Protein AF-0000000068498555 (afdb_homodimer)

Nearest PDB structures (foldseek):
  6uq8-assembly1_B  TM=9.223E-01  e=6.430E-18  Leishmania major strain Friedlin
  6uqm-assembly1_B  TM=9.229E-01  e=8.302E-18  Leishmania major strain Friedlin
  6upm-assembly1_A  TM=9.198E-01  e=1.072E-17  Leishmania major strain Friedlin
  6uql-assembly1_A  TM=9.227E-01  e=2.622E-17  Leishmania major strain Friedlin
  6uq9-assembly1_B  TM=9.225E-01  e=3.176E-17  Leishmania major strain Friedlin

Secondary structure (DSSP, 8-state):
-EEEEES--HHHHHT--TT-EEEEEEEEEE--HHHHHHHHHHHHTTPPPSS--TT-EEE-B-PPPPPTT-S-S---B-BGGGGGGGTHHHHHTT--EEEEBS---HHHHHHHHHHT-EEEEPPTT-HHHHHHHEEEEEEEE-GGGGGGSEEEEEEEEEEEEEEE-TT--BTTTTT-------/-EEEEES--HHHHHT--TT-EEEEEEEEEE--HHHHHHHHHHHHTTPPPSS--TT-EEE-B-PPPPPTT-S-S---B-BGGGGGGGTHHHHHTT--EEEEBS---HHHHHHHHHHT-EEEEPPTT-HHHHHHHEEEEEEEE-GGGGGGSEEEEEEEEEEEEEEE-TT--BTTTTT-------

Solvent-accessible surface area (backbone atoms only — not comparable to full-atom values): 18312 Å² total; per-residue (Å²): 126,51,77,44,56,45,61,43,54,71,67,66,47,67,71,46,46,50,66,39,51,34,30,36,28,36,51,37,31,31,36,29,63,70,38,39,50,50,52,50,51,29,53,75,69,71,44,82,67,89,61,80,46,57,24,24,33,40,34,25,30,53,40,44,80,60,52,92,94,47,63,51,20,44,42,42,62,38,70,40,49,77,43,44,92,59,40,56,74,45,33,75,54,32,32,27,37,37,34,18,22,47,62,72,48,70,67,48,42,52,44,25,42,75,61,47,19,34,35,30,30,45,63,38,66,35,18,62,35,48,27,55,19,36,75,40,62,42,82,70,39,59,70,88,53,54,51,30,21,28,26,46,30,34,33,50,65,38,63,34,30,25,35,25,18,29,82,53,46,39,63,69,54,66,61,60,67,77,75,68,83,126,126,50,75,46,57,42,62,43,54,69,68,67,47,65,72,46,45,50,66,39,49,32,30,35,27,35,52,37,31,30,36,30,62,70,37,38,52,51,53,49,52,29,54,76,70,70,44,80,67,87,62,80,46,58,24,23,32,39,34,26,30,54,39,44,79,58,51,94,94,47,64,50,20,44,41,41,62,39,70,40,49,77,42,44,92,58,39,56,73,46,34,75,54,32,32,28,37,38,34,18,22,47,60,72,48,68,68,48,41,52,44,24,42,75,60,49,20,35,36,29,30,45,66,38,66,36,17,62,34,47,27,54,18,36,76,41,62,40,81,70,39,58,70,89,53,54,49,30,21,30,27,46,31,34,34,50,63,38,64,33,30,26,36,25,20,28,82,54,46,39,63,70,52,66,63,59,66,76,76,67,83,123

Foldseek 3Di:
DAEEEPLADQVSQQVDDAFDKYFYFYKAKEAAQVRLVVQQVCVVVVHDGLDQQASHEYFHWQADDDDPPFQTHFTAFDECQSCQVRQLVSLVSHHAEYEHDDDHDPVSLVSLLVSHHFYKYADPPCRVVQSVQWDHKDQRADVVVHSRGMIMTTGGGRIIGGQAGSNGDGVVCVVPPPPPDD/DAEEEPLADQVSQQVDDAFDKYFYFYKAKEAAQVRLVVQQVCVVVVHDGLDQQASHEYFHWQADDDDPPFQTHFTAFDECQSCQVRQLVSLVSHHAEYEHDDDHDPVSLVSLLVSHHFYKYADPPCRVVQSVQWDHKDQRADVVVHSRGMIMTTGGGRIIGGQAGSNGDGVVCVVPPPPPDD

pLDDT: mean 91.15, std 14.05, range [20.64, 98.62]

Organism: Clostridioides difficile (strain 630) (NCBI:txid272563)

Structure (mmCIF, N/CA/C/O backbone):
data_AF-0000000068498555-model_v1
#
loop_
_entity.id
_entity.type
_entity.pdbx_description
1 polymer 'Fumarate hydratase class I, subunit B'
#
loop_
_atom_site.group_PDB
_atom_site.id
_atom_site.type_symbol
_atom_site.label_atom_id
_atom_site.label_alt_id
_atom_site.label_comp_id
_atom_site.label_asym_id
_atom_site.label_entity_id
_atom_site.label_seq_id
_atom_site.pdbx_PDB_ins_code
_atom_site.Cartn_x
_atom_site.Cartn_y
_atom_site.Cartn_z
_atom_site.occupancy
_atom_site.B_iso_or_equiv
_atom_site.auth_seq_id
_atom_site.auth_comp_id
_atom_site.auth_asym_id
_atom_site.auth_atom_id
_atom_site.pdbx_PDB_model_num
ATOM 1 N N . MET A 1 1 ? -15.086 5.023 -8.516 1 75.12 1 MET A N 1
ATOM 2 C CA . MET A 1 1 ? -14.062 5.461 -7.566 1 75.12 1 MET A CA 1
ATOM 3 C C . MET A 1 1 ? -14.391 6.844 -7.016 1 75.12 1 MET A C 1
ATOM 5 O O . MET A 1 1 ? -14.922 7.691 -7.73 1 75.12 1 MET A O 1
ATOM 9 N N . ILE A 1 2 ? -14.219 7.066 -5.746 1 88.19 2 ILE A N 1
ATOM 10 C CA . ILE A 1 2 ? -14.523 8.336 -5.094 1 88.19 2 ILE A CA 1
ATOM 11 C C . ILE A 1 2 ? -13.461 9.367 -5.457 1 88.19 2 ILE A C 1
ATOM 13 O O . ILE A 1 2 ? -12.266 9.125 -5.289 1 88.19 2 ILE A O 1
ATOM 17 N N . LYS A 1 3 ? -13.906 10.5 -5.992 1 93.94 3 LYS A N 1
ATOM 18 C CA . LYS A 1 3 ? -12.992 11.578 -6.355 1 93.94 3 LYS A CA 1
ATOM 19 C C . LYS A 1 3 ? -12.961 12.656 -5.277 1 93.94 3 LYS A C 1
ATOM 21 O O . LYS A 1 3 ? -14.008 13.094 -4.789 1 93.94 3 LYS A O 1
ATOM 26 N N . ILE A 1 4 ? -11.797 13.078 -4.887 1 97.12 4 ILE A N 1
ATOM 27 C CA . ILE A 1 4 ? -11.594 14.117 -3.881 1 97.12 4 ILE A CA 1
ATOM 28 C C . ILE A 1 4 ? -10.664 15.195 -4.434 1 97.12 4 ILE A C 1
ATOM 30 O O . ILE A 1 4 ? -9.656 14.883 -5.074 1 97.12 4 ILE A O 1
ATOM 34 N N . THR A 1 5 ? -11 16.438 -4.176 1 97.88 5 THR A N 1
ATOM 35 C CA . THR A 1 5 ? -10.156 17.562 -4.574 1 97.88 5 THR A CA 1
ATOM 36 C C . THR A 1 5 ? -9.781 18.406 -3.361 1 97.88 5 THR A C 1
ATOM 38 O O . THR A 1 5 ? -10.656 18.844 -2.602 1 97.88 5 THR A O 1
ATOM 41 N N . THR A 1 6 ? -8.492 18.625 -3.133 1 97.44 6 THR A N 1
ATOM 42 C CA . THR A 1 6 ? -8.047 19.453 -2.021 1 97.44 6 THR A CA 1
ATOM 43 C C . THR A 1 6 ? -8.016 20.922 -2.426 1 97.44 6 THR A C 1
ATOM 45 O O . THR A 1 6 ? -7.754 21.25 -3.584 1 97.44 6 THR A O 1
ATOM 48 N N . PRO A 1 7 ? -8.234 21.781 -1.475 1 97.69 7 PRO A N 1
ATOM 49 C CA . PRO A 1 7 ? -8.547 21.516 -0.069 1 97.69 7 PRO A CA 1
ATOM 50 C C . PRO A 1 7 ? -9.938 20.906 0.12 1 97.69 7 PRO A C 1
ATOM 52 O O . PRO A 1 7 ? -10.789 21.016 -0.768 1 97.69 7 PRO A O 1
ATOM 55 N N . VAL A 1 8 ? -10.102 20.234 1.259 1 97.75 8 VAL A N 1
ATOM 56 C CA . VAL A 1 8 ? -11.367 19.547 1.496 1 97.75 8 VAL A CA 1
ATOM 57 C C . VAL A 1 8 ? -12.078 20.156 2.693 1 97.75 8 VAL A C 1
ATOM 59 O O . VAL A 1 8 ? -11.461 20.844 3.514 1 97.75 8 VAL A O 1
ATOM 62 N N . ASN A 1 9 ? -13.344 19.953 2.74 1 93.38 9 ASN A N 1
ATOM 63 C CA . ASN A 1 9 ? -14.141 20.344 3.896 1 93.38 9 ASN A CA 1
ATOM 64 C C . ASN A 1 9 ? -14.641 19.141 4.676 1 93.38 9 ASN A C 1
ATOM 66 O O . ASN A 1 9 ? -14.305 18 4.344 1 93.38 9 ASN A O 1
ATOM 70 N N . GLU A 1 10 ? -15.398 19.438 5.672 1 90.81 10 GLU A N 1
ATOM 71 C CA . GLU A 1 10 ? -15.867 18.391 6.586 1 90.81 10 GLU A CA 1
ATOM 72 C C . GLU A 1 10 ? -16.781 17.406 5.879 1 90.81 10 GLU A C 1
ATOM 74 O O . GLU A 1 10 ? -16.75 16.203 6.176 1 90.81 10 GLU A O 1
ATOM 79 N N . ILE A 1 11 ? -17.516 17.812 4.957 1 92.81 11 ILE A N 1
ATOM 80 C CA . ILE A 1 11 ? -18.469 16.969 4.246 1 92.81 11 ILE A CA 1
ATOM 81 C C . ILE A 1 11 ? -17.703 15.969 3.373 1 92.81 11 ILE A C 1
ATOM 83 O O . ILE A 1 11 ? -18.062 14.789 3.326 1 92.81 11 ILE A O 1
ATOM 87 N N . ASP A 1 12 ? -16.656 16.438 2.695 1 94.06 12 ASP A N 1
ATOM 88 C CA . ASP A 1 12 ? -15.82 15.578 1.856 1 94.06 12 ASP A CA 1
ATOM 89 C C . ASP A 1 12 ? -15.219 14.438 2.668 1 94.06 12 ASP A C 1
ATOM 91 O O . ASP A 1 12 ? -15.164 13.297 2.199 1 94.06 12 ASP A O 1
ATOM 95 N N . ILE A 1 13 ? -14.836 14.766 3.844 1 95.12 13 ILE A N 1
ATOM 96 C CA . ILE A 1 13 ? -14.125 13.836 4.719 1 95.12 13 ILE A CA 1
ATOM 97 C C . ILE A 1 13 ? -15.102 12.828 5.309 1 95.12 13 ILE A C 1
ATOM 99 O O . ILE A 1 13 ? -14.789 11.633 5.402 1 95.12 13 ILE A O 1
ATOM 103 N N . ALA A 1 14 ? -16.266 13.297 5.684 1 94.5 14 ALA A N 1
ATOM 104 C CA . ALA A 1 14 ? -17.234 12.484 6.398 1 94.5 14 ALA A CA 1
ATOM 105 C C . ALA A 1 14 ? -17.766 11.352 5.523 1 94.5 14 ALA A C 1
ATOM 107 O O . ALA A 1 14 ? -18.219 10.32 6.031 1 94.5 14 ALA A O 1
ATOM 108 N N . LYS A 1 15 ? -17.641 11.453 4.281 1 95.31 15 LYS A N 1
ATOM 109 C CA . LYS A 1 15 ? -18.188 10.445 3.381 1 95.31 15 LYS A CA 1
ATOM 110 C C . LYS A 1 15 ? -17.188 9.312 3.152 1 95.31 15 LYS A C 1
ATOM 112 O O . LYS A 1 15 ? -17.531 8.281 2.58 1 95.31 15 LYS A O 1
ATOM 117 N N . LEU A 1 16 ? -15.984 9.523 3.541 1 95.25 16 LEU A N 1
ATOM 118 C CA . LEU A 1 16 ? -14.945 8.523 3.316 1 95.25 16 LEU A CA 1
ATOM 119 C C . LEU A 1 16 ? -14.953 7.465 4.41 1 95.25 16 LEU A C 1
ATOM 121 O O . LEU A 1 16 ? -14.938 7.793 5.598 1 95.25 16 LEU A O 1
ATOM 125 N N . ASN A 1 17 ? -14.984 6.27 3.961 1 90.94 17 ASN A N 1
ATOM 126 C CA . ASN A 1 17 ? -14.969 5.152 4.895 1 90.94 17 ASN A CA 1
ATOM 127 C C . ASN A 1 17 ? -13.664 4.363 4.805 1 90.94 17 ASN A C 1
ATOM 129 O O . ASN A 1 17 ? -13.062 4.273 3.734 1 90.94 17 ASN A O 1
ATOM 133 N N . CYS A 1 18 ? -13.25 3.828 5.906 1 89.06 18 CYS A N 1
ATOM 134 C CA . CYS A 1 18 ? -12.078 2.965 5.938 1 89.06 18 CYS A CA 1
ATOM 135 C C . CYS A 1 18 ? -12.156 1.896 4.852 1 89.06 18 CYS A C 1
ATOM 137 O O . CYS A 1 18 ? -13.195 1.26 4.68 1 89.06 18 CYS A O 1
ATOM 139 N N . GLY A 1 19 ? -11.102 1.77 4.102 1 83.38 19 GLY A N 1
ATOM 140 C CA . GLY A 1 19 ? -11.055 0.759 3.057 1 83.38 19 GLY A CA 1
ATOM 141 C C . GLY A 1 19 ? -11.391 1.306 1.682 1 83.38 19 GLY A C 1
ATOM 142 O O . GLY A 1 19 ? -11.109 0.667 0.667 1 83.38 19 GLY A O 1
ATOM 143 N N . ASP A 1 20 ? -11.984 2.463 1.601 1 84.38 20 ASP A N 1
ATOM 144 C CA . ASP A 1 20 ? -12.297 3.082 0.315 1 84.38 20 ASP A CA 1
ATOM 145 C C . ASP A 1 20 ? -11.016 3.379 -0.47 1 84.38 20 ASP A C 1
ATOM 147 O O . ASP A 1 20 ? -10.016 3.799 0.106 1 84.38 20 ASP A O 1
ATOM 151 N N . THR A 1 21 ? -11.023 3.145 -1.733 1 85.69 21 THR A N 1
ATOM 152 C CA . THR A 1 21 ? -10.023 3.705 -2.635 1 85.69 21 THR A CA 1
ATOM 153 C C . THR A 1 21 ? -10.5 5.035 -3.209 1 85.69 21 THR A C 1
ATOM 155 O O . THR A 1 21 ? -11.648 5.156 -3.641 1 85.69 21 THR A O 1
ATOM 158 N N . ILE A 1 22 ? -9.664 5.961 -3.174 1 90.38 22 ILE A N 1
ATOM 159 C CA . ILE A 1 22 ? -10.07 7.27 -3.678 1 90.38 22 ILE A CA 1
ATOM 160 C C . ILE A 1 22 ? -9.07 7.746 -4.73 1 90.38 22 ILE A C 1
ATOM 162 O O . ILE A 1 22 ? -7.957 7.227 -4.82 1 90.38 22 ILE A O 1
ATOM 166 N N . SER A 1 23 ? -9.523 8.648 -5.594 1 91.81 23 SER A N 1
ATOM 167 C CA . SER A 1 23 ? -8.703 9.422 -6.516 1 91.81 23 SER A CA 1
ATOM 168 C C . SER A 1 23 ? -8.57 10.867 -6.062 1 91.81 23 SER A C 1
ATOM 170 O O . SER A 1 23 ? -9.562 11.602 -6.035 1 91.81 23 SER A O 1
ATOM 172 N N . LEU A 1 24 ? -7.402 11.266 -5.723 1 96.25 24 LEU A N 1
ATOM 173 C CA . LEU A 1 24 ? -7.176 12.586 -5.148 1 96.25 24 LEU A CA 1
ATOM 174 C C . LEU A 1 24 ? -6.535 13.523 -6.172 1 96.25 24 LEU A C 1
ATOM 176 O O . LEU A 1 24 ? -5.559 13.156 -6.828 1 96.25 24 LEU A O 1
ATOM 180 N N . SER A 1 25 ? -7.129 14.648 -6.352 1 97.75 25 SER A N 1
ATOM 181 C CA . SER A 1 25 ? -6.562 15.727 -7.156 1 97.75 25 SER A CA 1
ATOM 182 C C . SER A 1 25 ? -6.523 17.031 -6.375 1 97.75 25 SER A C 1
ATOM 184 O O . SER A 1 25 ? -7.328 17.25 -5.465 1 97.75 25 SER A O 1
ATOM 186 N N . GLY A 1 26 ? -5.562 17.906 -6.715 1 98.25 26 GLY A N 1
ATOM 187 C CA . GLY A 1 26 ? -5.453 19.188 -6.059 1 98.25 26 GLY A CA 1
ATOM 188 C C . GLY A 1 26 ? -4.102 19.422 -5.41 1 98.25 26 GLY A C 1
ATOM 189 O O . GLY A 1 26 ? -3.094 18.875 -5.852 1 98.25 26 GLY A O 1
ATOM 190 N N . ILE A 1 27 ? -4.07 20.234 -4.387 1 98.31 27 ILE A N 1
ATOM 191 C CA . ILE A 1 27 ? -2.826 20.656 -3.75 1 98.31 27 ILE A CA 1
ATOM 192 C C . ILE A 1 27 ? -2.578 19.828 -2.498 1 98.31 27 ILE A C 1
ATOM 194 O O . ILE A 1 27 ? -3.504 19.562 -1.724 1 98.31 27 ILE A O 1
ATOM 198 N N . LEU A 1 28 ? -1.335 19.391 -2.34 1 98.38 28 LEU A N 1
ATOM 199 C CA . LEU A 1 28 ? -0.824 18.766 -1.122 1 98.38 28 LEU A CA 1
ATOM 200 C C . LEU A 1 28 ? 0.477 19.438 -0.681 1 98.38 28 LEU A C 1
ATOM 202 O O . LEU A 1 28 ? 1.167 20.062 -1.49 1 98.38 28 LEU A O 1
ATOM 206 N N . TYR A 1 29 ? 0.698 19.297 0.535 1 98.62 29 TYR A N 1
ATOM 207 C CA . TYR A 1 29 ? 1.995 19.703 1.062 1 98.62 29 TYR A CA 1
ATOM 208 C C . TYR A 1 29 ? 2.781 18.5 1.57 1 98.62 29 TYR A C 1
ATOM 210 O O . TYR A 1 29 ? 2.203 17.547 2.109 1 98.62 29 TYR A O 1
ATOM 218 N N . THR A 1 30 ? 4.047 18.516 1.359 1 98 30 THR A N 1
ATOM 219 C CA . THR A 1 30 ? 4.883 17.453 1.901 1 98 30 THR A CA 1
ATOM 220 C C . THR A 1 30 ? 5.555 17.906 3.197 1 98 30 THR A C 1
ATOM 222 O O . THR A 1 30 ? 5.902 19.078 3.35 1 98 30 THR A O 1
ATOM 225 N N . ALA A 1 31 ? 5.703 17.078 4.113 1 96.5 31 ALA A N 1
ATOM 226 C CA . ALA A 1 31 ? 6.406 17.297 5.375 1 96.5 31 ALA A CA 1
ATOM 227 C C . ALA A 1 31 ? 6.656 15.984 6.105 1 96.5 31 ALA A C 1
ATOM 229 O O . ALA A 1 31 ? 5.746 15.164 6.254 1 96.5 31 ALA A O 1
ATOM 230 N N . ARG A 1 32 ? 7.875 15.781 6.457 1 94.81 32 ARG A N 1
ATOM 231 C CA . ARG A 1 32 ? 8.156 14.641 7.312 1 94.81 32 ARG A CA 1
ATOM 232 C C . ARG A 1 32 ? 8.703 15.086 8.664 1 94.81 32 ARG A C 1
ATOM 234 O O . ARG A 1 32 ? 8.305 16.125 9.188 1 94.81 32 ARG A O 1
ATOM 241 N N . ASP A 1 33 ? 9.594 14.312 9.297 1 94.81 33 ASP A N 1
ATOM 242 C CA . ASP A 1 33 ? 10.008 14.43 10.695 1 94.81 33 ASP A CA 1
ATOM 243 C C . ASP A 1 33 ? 10.508 15.836 11.008 1 94.81 33 ASP A C 1
ATOM 245 O O . ASP A 1 33 ? 9.914 16.547 11.82 1 94.81 33 ASP A O 1
ATOM 249 N N . ALA A 1 34 ? 11.531 16.266 10.367 1 94.88 34 ALA A N 1
ATOM 250 C CA . ALA A 1 34 ? 12.18 17.531 10.68 1 94.88 34 ALA A CA 1
ATOM 251 C C . ALA A 1 34 ? 11.266 18.719 10.344 1 94.88 34 ALA A C 1
ATOM 253 O O . ALA A 1 34 ? 11.227 19.703 11.078 1 94.88 34 ALA A O 1
ATOM 254 N N . ALA A 1 35 ? 10.586 18.688 9.297 1 95.94 35 ALA A N 1
ATOM 255 C CA . ALA A 1 35 ? 9.656 19.75 8.93 1 95.94 35 ALA A CA 1
ATOM 256 C C . ALA A 1 35 ? 8.523 19.859 9.945 1 95.94 35 ALA A C 1
ATOM 258 O O . ALA A 1 35 ? 8.117 20.969 10.312 1 95.94 35 ALA A O 1
ATOM 259 N N . HIS A 1 36 ? 7.977 18.766 10.359 1 96.56 36 HIS A N 1
ATOM 260 C CA . HIS A 1 36 ? 6.914 18.781 11.359 1 96.56 36 HIS A CA 1
ATOM 261 C C . HIS A 1 36 ? 7.391 19.438 12.656 1 96.56 36 HIS A C 1
ATOM 263 O O . HIS A 1 36 ? 6.656 20.219 13.266 1 96.56 36 HIS A O 1
ATOM 269 N N . LYS A 1 37 ? 8.578 19.047 13.047 1 96.12 37 LYS A N 1
ATOM 270 C CA . LYS A 1 37 ? 9.141 19.656 14.25 1 96.12 37 LYS A CA 1
ATOM 271 C C . LYS A 1 37 ? 9.195 21.172 14.133 1 96.12 37 LYS A C 1
ATOM 273 O O . LYS A 1 37 ? 8.812 21.891 15.062 1 96.12 37 LYS A O 1
ATOM 278 N N . ARG A 1 38 ? 9.641 21.625 13.07 1 96.81 38 ARG A N 1
ATOM 279 C CA . ARG A 1 38 ? 9.719 23.078 12.867 1 96.81 38 ARG A CA 1
ATOM 280 C C . ARG A 1 38 ? 8.328 23.703 12.844 1 96.81 38 ARG A C 1
ATOM 282 O O . ARG A 1 38 ? 8.133 24.812 13.359 1 96.81 38 ARG A O 1
ATOM 289 N N . LEU A 1 39 ? 7.41 23.078 12.188 1 96.25 39 LEU A N 1
ATOM 290 C CA . LEU A 1 39 ? 6.035 23.562 12.188 1 96.25 39 LEU A CA 1
ATOM 291 C C . LEU A 1 39 ? 5.512 23.703 13.617 1 96.25 39 LEU A C 1
ATOM 293 O O . LEU A 1 39 ? 4.914 24.734 13.961 1 96.25 39 LEU A O 1
ATOM 297 N N . ILE A 1 40 ? 5.75 22.703 14.414 1 95.38 40 ILE A N 1
ATOM 298 C CA . ILE A 1 40 ? 5.262 22.719 15.789 1 95.38 40 ILE A CA 1
ATOM 299 C C . ILE A 1 40 ? 5.984 23.812 16.578 1 95.38 40 ILE A C 1
ATOM 301 O O . ILE A 1 40 ? 5.375 24.5 17.391 1 95.38 40 ILE A O 1
ATOM 305 N N . ASP A 1 41 ? 7.246 23.922 16.344 1 95.56 41 ASP A N 1
ATOM 306 C CA . ASP A 1 41 ? 7.984 25.016 16.969 1 95.56 41 ASP A CA 1
ATOM 307 C C . ASP A 1 41 ? 7.367 26.375 16.625 1 95.56 41 ASP A C 1
ATOM 309 O O . ASP A 1 41 ? 7.234 27.234 17.484 1 95.56 41 ASP A O 1
ATOM 313 N N . CYS A 1 42 ? 7.047 26.578 15.398 1 95.56 42 CYS A N 1
ATOM 314 C CA . CYS A 1 42 ? 6.387 27.797 14.953 1 95.56 42 CYS A CA 1
ATOM 315 C C . CYS A 1 42 ? 5.078 28.016 15.703 1 95.56 42 CYS A C 1
ATOM 317 O O . CYS A 1 42 ? 4.797 29.125 16.172 1 95.56 42 CYS A O 1
ATOM 319 N N . ILE A 1 43 ? 4.332 27 15.82 1 94.38 43 ILE A N 1
ATOM 320 C CA . ILE A 1 43 ? 3.041 27.078 16.484 1 94.38 43 ILE A CA 1
ATOM 321 C C . ILE A 1 43 ? 3.244 27.469 17.953 1 94.38 43 ILE A C 1
ATOM 323 O O . ILE A 1 43 ? 2.568 28.375 18.453 1 94.38 43 ILE A O 1
ATOM 327 N N . ASN A 1 44 ? 4.199 26.859 18.594 1 94.94 44 ASN A N 1
ATOM 328 C CA . ASN A 1 44 ? 4.465 27.109 20 1 94.94 44 ASN A CA 1
ATOM 329 C C . ASN A 1 44 ? 4.941 28.531 20.234 1 94.94 44 ASN A C 1
ATOM 331 O O . ASN A 1 44 ? 4.676 29.109 21.297 1 94.94 44 ASN A O 1
ATOM 335 N N . LYS A 1 45 ? 5.527 29.141 19.297 1 96.19 45 LYS A N 1
ATOM 336 C CA . LYS A 1 45 ? 6.059 30.5 19.406 1 96.19 45 LYS A CA 1
ATOM 337 C C . LYS A 1 45 ? 5.055 31.516 18.906 1 96.19 45 LYS A C 1
ATOM 339 O O . LYS A 1 45 ? 5.336 32.719 18.906 1 96.19 45 LYS A O 1
ATOM 344 N N . GLY A 1 46 ? 3.982 31.031 18.344 1 94.06 46 GLY A N 1
ATOM 345 C CA . GLY A 1 46 ? 2.967 31.938 17.812 1 94.06 46 GLY A CA 1
ATOM 346 C C . GLY A 1 46 ? 3.328 32.5 16.469 1 94.06 46 GLY A C 1
ATOM 347 O O . GLY A 1 46 ? 2.869 33.594 16.109 1 94.06 46 GLY A O 1
ATOM 348 N N . GLU A 1 47 ? 4.195 31.844 15.797 1 94.75 47 GLU A N 1
ATOM 349 C CA . GLU A 1 47 ? 4.621 32.281 14.477 1 94.75 47 GLU A CA 1
ATOM 350 C C . GLU A 1 47 ? 3.703 31.734 13.391 1 94.75 47 GLU A C 1
ATOM 352 O O . GLU A 1 47 ? 3.014 30.734 13.594 1 94.75 47 GLU A O 1
ATOM 357 N N . GLU A 1 48 ? 3.715 32.438 12.328 1 94.19 48 GLU A N 1
ATOM 358 C CA . GLU A 1 48 ? 2.912 32 11.188 1 94.19 48 GLU A CA 1
ATOM 359 C C . GLU A 1 48 ? 3.5 30.734 10.555 1 94.19 48 GLU A C 1
ATOM 361 O O . GLU A 1 48 ? 4.719 30.609 10.438 1 94.19 48 GLU A O 1
ATOM 366 N N . LEU A 1 49 ? 2.654 29.906 10.094 1 96.5 49 LEU A N 1
ATOM 367 C CA . LEU A 1 49 ? 3.086 28.703 9.383 1 96.5 49 LEU A CA 1
ATOM 368 C C . LEU A 1 49 ? 3.381 29.016 7.918 1 96.5 49 LEU A C 1
ATOM 370 O O . LEU A 1 49 ? 2.875 30 7.375 1 96.5 49 LEU A O 1
ATOM 374 N N . PRO A 1 50 ? 4.156 28.234 7.316 1 96.81 50 PRO A N 1
ATOM 375 C CA . PRO A 1 50 ? 4.547 28.5 5.93 1 96.81 50 PRO A CA 1
ATOM 376 C C . PRO A 1 50 ? 3.41 28.266 4.941 1 96.81 50 PRO A C 1
ATOM 378 O O . PRO A 1 50 ? 3.533 28.609 3.762 1 96.81 50 PRO A O 1
ATOM 381 N N . PHE A 1 51 ? 2.318 27.719 5.266 1 96.62 51 PHE A N 1
ATOM 382 C CA . PHE A 1 51 ? 1.118 27.547 4.457 1 96.62 51 PHE A CA 1
ATOM 383 C C . PHE A 1 51 ? -0.124 27.484 5.336 1 96.62 51 PHE A C 1
ATOM 385 O O . PHE A 1 51 ? -0.022 27.266 6.547 1 96.62 51 PHE A O 1
ATOM 392 N N . ASP A 1 52 ? -1.271 27.75 4.719 1 95.94 52 ASP A N 1
ATOM 393 C CA . ASP A 1 52 ? -2.539 27.609 5.43 1 95.94 52 ASP A CA 1
ATOM 394 C C . ASP A 1 52 ? -2.945 26.141 5.539 1 95.94 52 ASP A C 1
ATOM 396 O O . ASP A 1 52 ? -3.264 25.5 4.531 1 95.94 52 ASP A O 1
ATOM 400 N N . VAL A 1 53 ? -3.082 25.641 6.703 1 96.94 53 VAL A N 1
ATOM 401 C CA . VAL A 1 53 ? -3.273 24.219 6.969 1 96.94 53 VAL A CA 1
ATOM 402 C C . VAL A 1 53 ? -4.746 23.859 6.797 1 96.94 53 VAL A C 1
ATOM 404 O O . VAL A 1 53 ? -5.086 22.688 6.586 1 96.94 53 VAL A O 1
ATOM 407 N N . TYR A 1 54 ? -5.621 24.828 6.922 1 97.44 54 TYR A N 1
ATOM 408 C CA . TYR A 1 54 ? -7.059 24.594 6.977 1 97.44 54 TYR A CA 1
ATOM 409 C C . TYR A 1 54 ? -7.543 23.891 5.707 1 97.44 54 TYR A C 1
ATOM 411 O O . TYR A 1 54 ? -7.441 24.453 4.609 1 97.44 54 TYR A O 1
ATOM 419 N N . GLY A 1 55 ? -8.086 22.688 5.852 1 98.06 55 GLY A N 1
ATOM 420 C CA . GLY A 1 55 ? -8.648 21.922 4.75 1 98.06 55 GLY A CA 1
ATOM 421 C C . GLY A 1 55 ? -7.59 21.219 3.918 1 98.06 55 GLY A C 1
ATOM 422 O O . GLY A 1 55 ? -7.91 20.547 2.934 1 98.06 55 GLY A O 1
ATOM 423 N N . GLN A 1 56 ? -6.332 21.297 4.305 1 98.25 56 GLN A N 1
ATOM 424 C CA . GLN A 1 56 ? -5.23 20.812 3.479 1 98.25 56 GLN A CA 1
ATOM 425 C C . GLN A 1 56 ? -4.84 19.391 3.861 1 98.25 56 GLN A C 1
ATOM 427 O O . GLN A 1 56 ? -5.371 18.828 4.824 1 98.25 56 GLN A O 1
ATOM 432 N N . GLY A 1 57 ? -4.004 18.828 3.033 1 98.31 57 GLY A N 1
ATOM 433 C CA . GLY A 1 57 ? -3.389 17.531 3.301 1 98.31 57 GLY A CA 1
ATOM 434 C C . GLY A 1 57 ? -1.873 17.594 3.348 1 98.31 57 GLY A C 1
ATOM 435 O O . GLY A 1 57 ? -1.258 18.406 2.648 1 98.31 57 GLY A O 1
ATOM 436 N N . ILE A 1 58 ? -1.349 16.75 4.172 1 98.62 58 ILE A N 1
ATOM 437 C CA . ILE A 1 58 ? 0.102 16.609 4.234 1 98.62 58 ILE A CA 1
ATOM 438 C C . ILE A 1 58 ? 0.5 15.188 3.844 1 98.62 58 ILE A C 1
ATOM 440 O O . ILE A 1 58 ? -0.042 14.219 4.379 1 98.62 58 ILE A O 1
ATOM 444 N N . TYR A 1 59 ? 1.36 15.086 2.922 1 98.12 59 TYR A N 1
ATOM 445 C CA . TYR A 1 59 ? 1.931 13.82 2.475 1 98.12 59 TYR A CA 1
ATOM 446 C C . TYR A 1 59 ? 3.299 13.586 3.104 1 98.12 59 TYR A C 1
ATOM 448 O O . TYR A 1 59 ? 4.223 14.383 2.906 1 98.12 59 TYR A O 1
ATOM 456 N N . TYR A 1 60 ? 3.404 12.578 3.863 1 97.38 60 TYR A N 1
ATOM 457 C CA . TYR A 1 60 ? 4.66 12.227 4.512 1 97.38 60 TYR A CA 1
ATOM 458 C C . TYR A 1 60 ? 5.613 11.562 3.527 1 97.38 60 TYR A C 1
ATOM 460 O O . TYR A 1 60 ? 5.598 10.336 3.365 1 97.38 60 TYR A O 1
ATOM 468 N N . VAL A 1 61 ? 6.457 12.352 2.955 1 95.94 61 VAL A N 1
ATOM 469 C CA . VAL A 1 61 ? 7.32 11.844 1.894 1 95.94 61 VAL A CA 1
ATOM 470 C C . VAL A 1 61 ? 8.609 12.664 1.839 1 95.94 61 VAL A C 1
ATOM 472 O O . VAL A 1 61 ? 8.602 13.859 2.148 1 95.94 61 VAL A O 1
ATOM 475 N N . GLY A 1 62 ? 9.664 12.031 1.573 1 94 62 GLY A N 1
ATOM 476 C CA . GLY A 1 62 ? 10.93 12.609 1.16 1 94 62 GLY A CA 1
ATOM 477 C C . GLY A 1 62 ? 11.375 12.156 -0.216 1 94 62 GLY A C 1
ATOM 478 O O . GLY A 1 62 ? 11.977 11.086 -0.358 1 94 62 GLY A O 1
ATOM 479 N N . PRO A 1 63 ? 11.102 12.93 -1.192 1 94.69 63 PRO A N 1
ATOM 480 C CA . PRO A 1 63 ? 11.414 12.477 -2.551 1 94.69 63 PRO A CA 1
ATOM 481 C C . PRO A 1 63 ? 12.914 12.32 -2.793 1 94.69 63 PRO A C 1
ATOM 483 O O . PRO A 1 63 ? 13.719 13.023 -2.176 1 94.69 63 PRO A O 1
ATOM 486 N N . THR A 1 64 ? 13.234 11.438 -3.67 1 92.62 64 THR A N 1
ATOM 487 C CA . THR A 1 64 ? 14.617 11.336 -4.137 1 92.62 64 THR A CA 1
ATOM 488 C C . THR A 1 64 ? 14.977 12.516 -5.027 1 92.62 64 THR A C 1
ATOM 490 O O . THR A 1 64 ? 14.102 13.289 -5.434 1 92.62 64 THR A O 1
ATOM 493 N N . PRO A 1 65 ? 16.219 12.695 -5.227 1 92.44 65 PRO A N 1
ATOM 494 C CA . PRO A 1 65 ? 16.609 13.812 -6.086 1 92.44 65 PRO A CA 1
ATOM 495 C C . PRO A 1 65 ? 15.898 13.805 -7.434 1 92.44 65 PRO A C 1
ATOM 497 O O . PRO A 1 65 ? 15.688 12.734 -8.016 1 92.44 65 PRO A O 1
ATOM 500 N N . THR A 1 66 ? 15.555 14.953 -7.891 1 92.5 66 THR A N 1
ATOM 501 C CA . THR A 1 66 ? 14.836 15.133 -9.141 1 92.5 66 THR A CA 1
ATOM 502 C C . THR A 1 66 ? 15.781 15.023 -10.336 1 92.5 66 THR A C 1
ATOM 504 O O . THR A 1 66 ? 16.812 15.703 -10.383 1 92.5 66 THR A O 1
ATOM 507 N N . LYS A 1 67 ? 15.438 14.195 -11.258 1 90.38 67 LYS A N 1
ATOM 508 C CA . LYS A 1 67 ? 16.203 14.086 -12.5 1 90.38 67 LYS A CA 1
ATOM 509 C C . LYS A 1 67 ? 15.805 15.18 -13.484 1 90.38 67 LYS A C 1
ATOM 511 O O . LYS A 1 67 ? 14.703 15.727 -13.406 1 90.38 67 LYS A O 1
ATOM 516 N N . PRO A 1 68 ? 16.781 15.516 -14.414 1 92.31 68 PRO A N 1
ATOM 517 C CA . PRO A 1 68 ? 16.438 16.531 -15.414 1 92.31 68 PRO A CA 1
ATOM 518 C C . PRO A 1 68 ? 15.148 16.188 -16.172 1 92.31 68 PRO A C 1
ATOM 520 O O . PRO A 1 68 ? 14.961 15.047 -16.594 1 92.31 68 PRO A O 1
ATOM 523 N N . GLY A 1 69 ? 14.289 17.188 -16.219 1 92.56 69 GLY A N 1
ATOM 524 C CA . GLY A 1 69 ? 13.07 17 -17 1 92.56 69 GLY A CA 1
ATOM 525 C C . GLY A 1 69 ? 11.922 16.453 -16.172 1 92.56 69 GLY A C 1
ATOM 526 O O . GLY A 1 69 ? 10.789 16.375 -16.656 1 92.56 69 GLY A O 1
ATOM 527 N N . GLU A 1 70 ? 12.148 16.062 -14.93 1 92.62 70 GLU A N 1
ATOM 528 C CA . GLU A 1 70 ? 11.109 15.523 -14.07 1 92.62 70 GLU A CA 1
ATOM 529 C C . GLU A 1 70 ? 10.602 16.562 -13.078 1 92.62 70 GLU A C 1
ATOM 531 O O . GLU A 1 70 ? 11.352 17.469 -12.688 1 92.62 70 GLU A O 1
ATOM 536 N N . VAL A 1 71 ? 9.414 16.438 -12.719 1 94.88 71 VAL A N 1
ATOM 537 C CA . VAL A 1 71 ? 8.797 17.359 -11.766 1 94.88 71 VAL A CA 1
ATOM 538 C C . VAL A 1 71 ? 9.32 17.078 -10.359 1 94.88 71 VAL A C 1
ATOM 540 O O . VAL A 1 71 ? 9.555 18 -9.578 1 94.88 71 VAL A O 1
ATOM 543 N N . ILE A 1 72 ? 9.531 15.789 -10.117 1 94.81 72 ILE A N 1
ATOM 544 C CA . ILE A 1 72 ? 9.93 15.32 -8.789 1 94.81 72 ILE A CA 1
ATOM 545 C C . ILE A 1 72 ? 10.531 13.922 -8.891 1 94.81 72 ILE A C 1
ATOM 547 O O . ILE A 1 72 ? 10.227 13.172 -9.82 1 94.81 72 ILE A O 1
ATOM 551 N N . GLY A 1 73 ? 11.422 13.594 -8.023 1 93.44 73 GLY A N 1
ATOM 552 C CA . GLY A 1 73 ? 11.93 12.234 -7.957 1 93.44 73 GLY A CA 1
ATOM 553 C C . GLY A 1 73 ? 10.922 11.25 -7.398 1 93.44 73 GLY A C 1
ATOM 554 O O . GLY A 1 73 ? 9.742 11.586 -7.23 1 93.44 73 GLY A O 1
ATOM 555 N N . ALA A 1 74 ? 11.398 10.039 -7.117 1 90.25 74 ALA A N 1
ATOM 556 C CA . ALA A 1 74 ? 10.531 9.023 -6.523 1 90.25 74 ALA A CA 1
ATOM 557 C C . ALA A 1 74 ? 9.938 9.516 -5.207 1 90.25 74 ALA A C 1
ATOM 559 O O . ALA A 1 74 ? 10.656 10.008 -4.34 1 90.25 74 ALA A O 1
ATOM 560 N N . ALA A 1 75 ? 8.68 9.336 -5.066 1 93.12 75 ALA A N 1
ATOM 561 C CA . ALA A 1 75 ? 7.969 9.953 -3.955 1 93.12 75 ALA A CA 1
ATOM 562 C C . ALA A 1 75 ? 7.16 8.922 -3.174 1 93.12 75 ALA A C 1
ATOM 564 O O . ALA A 1 75 ? 5.973 9.125 -2.912 1 93.12 75 ALA A O 1
ATOM 565 N N . GLY A 1 76 ? 7.816 7.945 -2.67 1 90.69 76 GLY A N 1
ATOM 566 C CA . GLY A 1 76 ? 7.176 6.945 -1.829 1 90.69 76 GLY A CA 1
ATOM 567 C C . GLY A 1 76 ? 6.93 7.426 -0.411 1 90.69 76 GLY A C 1
ATOM 568 O O . GLY A 1 76 ? 7.727 8.188 0.137 1 90.69 76 GLY A O 1
ATOM 569 N N . PRO A 1 77 ? 5.871 6.883 0.17 1 93 77 PRO A N 1
ATOM 570 C CA . PRO A 1 77 ? 5.531 7.328 1.525 1 93 77 PRO A CA 1
ATOM 571 C C . PRO A 1 77 ? 6.512 6.809 2.576 1 93 77 PRO A C 1
ATOM 573 O O . PRO A 1 77 ? 7.199 5.809 2.346 1 93 77 PRO A O 1
ATOM 576 N N . THR A 1 78 ? 6.586 7.488 3.686 1 92.25 78 THR A N 1
ATOM 577 C CA . THR A 1 78 ? 7.348 7.02 4.836 1 92.25 78 THR A CA 1
ATOM 578 C C . THR A 1 78 ? 6.414 6.555 5.949 1 92.25 78 THR A C 1
ATOM 580 O O . THR A 1 78 ? 5.195 6.727 5.859 1 92.25 78 THR A O 1
ATOM 583 N N . THR A 1 79 ? 6.965 5.949 6.953 1 92.12 79 THR A N 1
ATOM 584 C CA . THR A 1 79 ? 6.215 5.504 8.125 1 92.12 79 THR A CA 1
ATOM 585 C C . THR A 1 79 ? 5.676 6.695 8.906 1 92.12 79 THR A C 1
ATOM 587 O O . THR A 1 79 ? 6.438 7.578 9.305 1 92.12 79 THR A O 1
ATOM 590 N N . SER A 1 80 ? 4.391 6.676 9.242 1 95.12 80 SER A N 1
ATOM 591 C CA . SER A 1 80 ? 3.674 7.859 9.711 1 95.12 80 SER A CA 1
ATOM 592 C C . SER A 1 80 ? 3.838 8.047 11.211 1 95.12 80 SER A C 1
ATOM 594 O O . SER A 1 80 ? 3.727 9.164 11.719 1 95.12 80 SER A O 1
ATOM 596 N N . TYR A 1 81 ? 4.102 6.996 11.906 1 94 81 TYR A N 1
ATOM 597 C CA . TYR A 1 81 ? 4.121 7.059 13.359 1 94 81 TYR A CA 1
ATOM 598 C C . TYR A 1 81 ? 5.164 8.055 13.852 1 94 81 TYR A C 1
ATOM 600 O O . TYR A 1 81 ? 5.047 8.602 14.953 1 94 81 TYR A O 1
ATOM 608 N N . ARG A 1 82 ? 6.16 8.234 13.148 1 94.94 82 ARG A N 1
ATOM 609 C CA . ARG A 1 82 ? 7.238 9.148 13.5 1 94.94 82 ARG A CA 1
ATOM 610 C C . ARG A 1 82 ? 6.719 10.578 13.648 1 94.94 82 ARG A C 1
ATOM 612 O O . ARG A 1 82 ? 7.383 11.43 14.25 1 94.94 82 ARG A O 1
ATOM 619 N N . MET A 1 83 ? 5.566 10.898 13.07 1 96.94 83 MET A N 1
ATOM 620 C CA . MET A 1 83 ? 4.98 12.234 13.133 1 96.94 83 MET A CA 1
ATOM 621 C C . MET A 1 83 ? 3.863 12.297 14.164 1 96.94 83 MET A C 1
ATOM 623 O O . MET A 1 83 ? 3.223 13.336 14.336 1 96.94 83 MET A O 1
ATOM 627 N N . ASP A 1 84 ? 3.598 11.297 14.906 1 97.06 84 ASP A N 1
ATOM 628 C CA . ASP A 1 84 ? 2.408 11.211 15.75 1 97.06 84 ASP A CA 1
ATOM 629 C C . ASP A 1 84 ? 2.412 12.297 16.812 1 97.06 84 ASP A C 1
ATOM 631 O O . ASP A 1 84 ? 1.409 12.992 17.016 1 97.06 84 ASP A O 1
ATOM 635 N N . ASP A 1 85 ? 3.584 12.477 17.422 1 93.69 85 ASP A N 1
ATOM 636 C CA . ASP A 1 85 ? 3.678 13.438 18.516 1 93.69 85 ASP A CA 1
ATOM 637 C C . ASP A 1 85 ? 3.516 14.867 18.016 1 93.69 85 ASP A C 1
ATOM 639 O O . ASP A 1 85 ? 3.311 15.797 18.797 1 93.69 85 ASP A O 1
ATOM 643 N N . LEU A 1 86 ? 3.525 15.016 16.781 1 93.44 86 LEU A N 1
ATOM 644 C CA . LEU A 1 86 ? 3.553 16.344 16.172 1 93.44 86 LEU A CA 1
ATOM 645 C C . LEU A 1 86 ? 2.279 16.609 15.383 1 93.44 86 LEU A C 1
ATOM 647 O O . LEU A 1 86 ? 2.189 17.594 14.656 1 93.44 86 LEU A O 1
ATOM 651 N N . THR A 1 87 ? 1.296 15.812 15.477 1 97.44 87 THR A N 1
ATOM 652 C CA . THR A 1 87 ? 0.171 15.789 14.547 1 97.44 87 THR A CA 1
ATOM 653 C C . THR A 1 87 ? -1.005 16.594 15.102 1 97.44 87 THR A C 1
ATOM 655 O O . THR A 1 87 ? -1.673 17.312 14.367 1 97.44 87 THR A O 1
ATOM 658 N N . ILE A 1 88 ? -1.258 16.578 16.406 1 97.5 88 ILE A N 1
ATOM 659 C CA . ILE A 1 88 ? -2.486 17.078 17.016 1 97.5 88 ILE A CA 1
ATOM 660 C C . ILE A 1 88 ? -2.602 18.594 16.797 1 97.5 88 ILE A C 1
ATOM 662 O O . ILE A 1 88 ? -3.65 19.078 16.375 1 97.5 88 ILE A O 1
ATOM 666 N N . PRO A 1 89 ? -1.521 19.375 17.031 1 97.31 89 PRO A N 1
ATOM 667 C CA . PRO A 1 89 ? -1.646 20.812 16.797 1 97.31 89 PRO A CA 1
ATOM 668 C C . PRO A 1 89 ? -2.045 21.156 15.367 1 97.31 89 PRO A C 1
ATOM 670 O O . PRO A 1 89 ? -2.703 22.172 15.125 1 97.31 89 PRO A O 1
ATOM 673 N N . LEU A 1 90 ? -1.65 20.375 14.414 1 97.88 90 LEU A N 1
ATOM 674 C CA . LEU A 1 90 ? -2.006 20.594 13.016 1 97.88 90 LEU A CA 1
ATOM 675 C C . LEU A 1 90 ? -3.467 20.25 12.766 1 97.88 90 LEU A C 1
ATOM 677 O O . 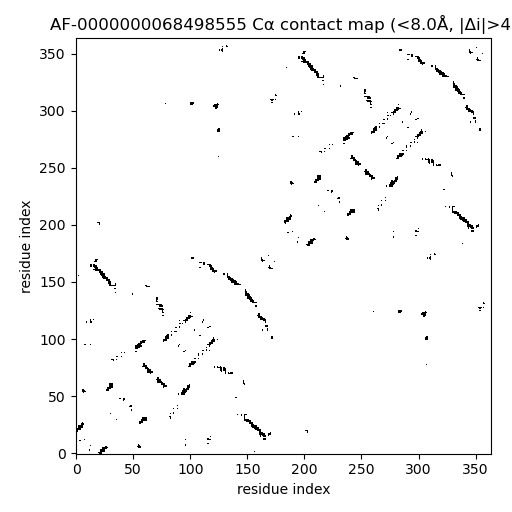LEU A 1 90 ? -4.156 20.938 12.016 1 97.88 90 LEU A O 1
ATOM 681 N N . LEU A 1 91 ? -3.918 19.156 13.367 1 97.81 91 LEU A N 1
ATOM 682 C CA . LEU A 1 91 ? -5.328 18.797 13.273 1 97.81 91 LEU A CA 1
ATOM 683 C C . LEU A 1 91 ? -6.211 19.906 13.836 1 97.81 91 LEU A C 1
ATOM 685 O O . LEU A 1 91 ? -7.234 20.25 13.242 1 97.81 91 LEU A O 1
ATOM 689 N N . GLU A 1 92 ? -5.812 20.484 14.969 1 96.81 92 GLU A N 1
ATOM 690 C CA . GLU A 1 92 ? -6.535 21.578 15.602 1 96.81 92 GLU A CA 1
ATOM 691 C C . GLU A 1 92 ? -6.66 22.766 14.656 1 96.81 92 GLU A C 1
ATOM 693 O O . GLU A 1 92 ? -7.637 23.516 14.727 1 96.81 92 GLU A O 1
ATOM 698 N N . ARG A 1 93 ? -5.754 22.922 13.82 1 96.69 93 ARG A N 1
ATOM 699 C CA . ARG A 1 93 ? -5.703 24.078 12.93 1 96.69 93 ARG A CA 1
ATOM 700 C C . ARG A 1 93 ? -6.387 23.766 11.602 1 96.69 93 ARG A C 1
ATOM 702 O O . ARG A 1 93 ? -6.406 24.609 10.703 1 96.69 93 ARG A O 1
ATOM 709 N N . GLY A 1 94 ? -6.891 22.516 11.445 1 97.12 94 GLY A N 1
ATOM 710 C CA . GLY A 1 94 ? -7.75 22.25 10.297 1 97.12 94 GLY A CA 1
ATOM 711 C C . GLY A 1 94 ? -7.141 21.266 9.312 1 97.12 94 GLY A C 1
ATOM 712 O O . GLY A 1 94 ? -7.656 21.094 8.211 1 97.12 94 GLY A O 1
ATOM 713 N N . LEU A 1 95 ? -6 20.641 9.609 1 98 95 LEU A N 1
ATOM 714 C CA . LEU A 1 95 ? -5.484 19.578 8.758 1 98 95 LEU A CA 1
ATOM 715 C C . LEU A 1 95 ? -6.512 18.453 8.602 1 98 95 LEU A C 1
ATOM 717 O O . LEU A 1 95 ? -7.035 17.953 9.594 1 98 95 LEU A O 1
ATOM 721 N N . ARG A 1 96 ? -6.773 18.047 7.363 1 98.44 96 ARG A N 1
ATOM 722 C CA . ARG A 1 96 ? -7.883 17.125 7.152 1 98.44 96 ARG A CA 1
ATOM 723 C C . ARG A 1 96 ? -7.398 15.812 6.535 1 98.44 96 ARG A C 1
ATOM 725 O O . ARG A 1 96 ? -8.062 14.781 6.652 1 98.44 96 ARG A O 1
ATOM 732 N N . LEU A 1 97 ? -6.277 15.875 5.824 1 98.56 97 LEU A N 1
ATOM 733 C CA . LEU A 1 97 ? -5.742 14.68 5.18 1 98.56 97 LEU A CA 1
ATOM 734 C C . LEU A 1 97 ? -4.297 14.438 5.598 1 98.56 97 LEU A C 1
ATOM 736 O O . LEU A 1 97 ? -3.484 15.367 5.609 1 98.56 97 LEU A O 1
ATOM 740 N N . MET A 1 98 ? -4.031 13.297 5.973 1 98.5 98 MET A N 1
ATOM 741 C CA . MET A 1 98 ? -2.672 12.805 6.176 1 98.5 98 MET A CA 1
ATOM 742 C C . MET A 1 98 ? -2.398 11.586 5.293 1 98.5 98 MET A C 1
ATOM 744 O O . MET A 1 98 ? -3.242 10.695 5.176 1 98.5 98 MET A O 1
ATOM 748 N N . ILE A 1 99 ? -1.31 11.555 4.641 1 97.5 99 ILE A N 1
ATOM 749 C CA . ILE A 1 99 ? -0.994 10.484 3.699 1 97.5 99 ILE A CA 1
ATOM 750 C C . ILE A 1 99 ? 0.358 9.867 4.055 1 97.5 99 ILE A C 1
ATOM 752 O O . ILE A 1 99 ? 1.354 10.586 4.195 1 97.5 99 ILE A O 1
ATOM 756 N N . GLY A 1 100 ? 0.449 8.695 4.203 1 95.31 100 GLY A N 1
ATOM 757 C CA . GLY A 1 100 ? 1.673 7.969 4.508 1 95.31 100 GLY A CA 1
ATOM 758 C C . GLY A 1 100 ? 1.494 6.465 4.492 1 95.31 100 GLY A C 1
ATOM 759 O O . GLY A 1 100 ? 0.798 5.926 3.627 1 95.31 100 GLY A O 1
ATOM 760 N N . LYS A 1 101 ? 2.244 5.828 5.375 1 90.06 101 LYS A N 1
ATOM 761 C CA . LYS A 1 101 ? 2.111 4.383 5.535 1 90.06 101 LYS A CA 1
ATOM 762 C C . LYS A 1 101 ? 2.242 3.979 7 1 90.06 101 LYS A C 1
ATOM 764 O O . LYS A 1 101 ? 2.822 4.715 7.801 1 90.06 101 LYS A O 1
ATOM 769 N N . GLY A 1 102 ? 1.548 2.83 7.32 1 89.19 102 GLY A N 1
ATOM 770 C CA . GLY A 1 102 ? 1.704 2.291 8.664 1 89.19 102 GLY A CA 1
ATOM 771 C C . GLY A 1 102 ? 0.69 2.84 9.648 1 89.19 102 GLY A C 1
ATOM 772 O O . GLY A 1 102 ? -0.125 3.695 9.297 1 89.19 102 GLY A O 1
ATOM 773 N N . LYS A 1 103 ? 0.811 2.436 10.82 1 90.44 103 LYS A N 1
ATOM 774 C CA . LYS A 1 103 ? -0.167 2.707 11.867 1 90.44 103 LYS A CA 1
ATOM 775 C C . LYS A 1 103 ? -0.019 4.129 12.406 1 90.44 103 LYS A C 1
ATOM 777 O O . LYS A 1 103 ? 1.008 4.777 12.188 1 90.44 103 LYS A O 1
ATOM 782 N N . ARG A 1 104 ? -1.047 4.516 13.039 1 95.75 104 ARG A N 1
ATOM 783 C CA . ARG A 1 104 ? -1.071 5.75 13.82 1 95.75 104 ARG A CA 1
ATOM 784 C C . ARG A 1 104 ? -1.377 5.465 15.281 1 95.75 104 ARG A C 1
ATOM 786 O O . ARG A 1 104 ? -2.021 4.465 15.602 1 95.75 104 ARG A O 1
ATOM 793 N N . SER A 1 105 ? -0.937 6.355 16.141 1 96.56 105 SER A N 1
ATOM 794 C CA . SER A 1 105 ? -1.208 6.188 17.562 1 96.56 105 SER A CA 1
ATOM 795 C C . SER A 1 105 ? -2.68 6.434 17.875 1 96.56 105 SER A C 1
ATOM 797 O O . SER A 1 105 ? -3.377 7.109 17.125 1 96.56 105 SER A O 1
ATOM 799 N N . ASP A 1 106 ? -3.129 5.938 19.062 1 96.69 106 ASP A N 1
ATOM 800 C CA . ASP A 1 106 ? -4.492 6.164 19.531 1 96.69 106 ASP A CA 1
ATOM 801 C C . ASP A 1 106 ? -4.773 7.652 19.703 1 96.69 106 ASP A C 1
ATOM 803 O O . ASP A 1 106 ? -5.875 8.117 19.406 1 96.69 106 ASP A O 1
ATOM 807 N N . GLU A 1 107 ? -3.793 8.289 20.188 1 97.94 107 GLU A N 1
ATOM 808 C CA . GLU A 1 107 ? -3.941 9.727 20.406 1 97.94 107 GLU A CA 1
ATOM 809 C C . GLU A 1 107 ? -4.254 10.438 19.094 1 97.94 107 GLU A C 1
ATOM 811 O O . GLU A 1 107 ? -5.148 11.289 19.047 1 97.94 107 GLU A O 1
ATOM 816 N N . VAL A 1 108 ? -3.514 10.117 18.047 1 98.38 108 VAL A N 1
ATOM 817 C CA . VAL A 1 108 ? -3.74 10.734 16.734 1 98.38 108 VAL A CA 1
ATOM 818 C C . VAL A 1 108 ? -5.129 10.359 16.234 1 98.38 108 VAL A C 1
ATOM 820 O O . VAL A 1 108 ? -5.859 11.211 15.719 1 98.38 108 VAL A O 1
ATOM 823 N N . ILE A 1 109 ? -5.535 9.164 16.375 1 98 109 ILE A N 1
ATOM 824 C CA . ILE A 1 109 ? -6.828 8.688 15.906 1 98 109 ILE A CA 1
ATOM 825 C C . ILE A 1 109 ? -7.949 9.422 16.625 1 98 109 ILE A C 1
ATOM 827 O O . ILE A 1 109 ? -8.93 9.852 16.016 1 98 109 ILE A O 1
ATOM 831 N N . GLU A 1 110 ? -7.82 9.531 17.938 1 98.12 110 GLU A N 1
ATOM 832 C CA . GLU A 1 110 ? -8.789 10.305 18.703 1 98.12 110 GLU A CA 1
ATOM 833 C C . GLU A 1 110 ? -8.859 11.742 18.203 1 98.12 110 GLU A C 1
ATOM 835 O O . GLU A 1 110 ? -9.945 12.312 18.094 1 98.12 110 GLU A O 1
ATOM 840 N N . GLY A 1 111 ? -7.711 12.305 17.984 1 98.19 111 GLY A N 1
ATOM 841 C CA . GLY A 1 111 ? -7.664 13.633 17.406 1 98.19 111 GLY A CA 1
ATOM 842 C C . GLY A 1 111 ? -8.375 13.727 16.062 1 98.19 111 GLY A C 1
ATOM 843 O O . GLY A 1 111 ? -9.086 14.695 15.797 1 98.19 111 GLY A O 1
ATOM 844 N N . MET A 1 112 ? -8.141 12.734 15.211 1 98.19 112 MET A N 1
ATOM 845 C CA . MET A 1 112 ? -8.805 12.688 13.914 1 98.19 112 MET A CA 1
ATOM 846 C C . MET A 1 112 ? -10.32 12.695 14.078 1 98.19 112 MET A C 1
ATOM 848 O O . MET A 1 112 ? -11.031 13.359 13.32 1 98.19 112 MET A O 1
ATOM 852 N N . GLN A 1 113 ? -10.844 11.953 15.023 1 97.81 113 GLN A N 1
ATOM 853 C CA . GLN A 1 113 ? -12.273 11.914 15.297 1 97.81 113 GLN A CA 1
ATOM 854 C C . GLN A 1 113 ? -12.773 13.266 15.789 1 97.81 113 GLN A C 1
ATOM 856 O O . GLN A 1 113 ? -13.844 13.727 15.367 1 97.81 113 GLN A O 1
ATOM 861 N N . LYS A 1 114 ? -12.07 13.836 16.656 1 97.75 114 LYS A N 1
ATOM 862 C CA . LYS A 1 114 ? -12.453 15.094 17.281 1 97.75 114 LYS A CA 1
ATOM 863 C C . LYS A 1 114 ? -12.484 16.234 16.266 1 97.75 114 LYS A C 1
ATOM 865 O O . LYS A 1 114 ? -13.414 17.047 16.25 1 97.75 114 LYS A O 1
ATOM 870 N N . TYR A 1 115 ? -11.461 16.297 15.359 1 97.44 115 TYR A N 1
ATOM 871 C CA . TYR A 1 115 ? -11.281 17.469 14.523 1 97.44 115 TYR A CA 1
ATOM 872 C C . TYR A 1 115 ? -11.734 17.203 13.094 1 97.44 115 TYR A C 1
ATOM 874 O O . TYR A 1 115 ? -11.844 18.125 12.281 1 97.44 115 TYR A O 1
ATOM 882 N N . GLY A 1 116 ? -12 15.914 12.758 1 97.12 116 GLY A N 1
ATOM 883 C CA . GLY A 1 116 ? -12.469 15.57 11.422 1 97.12 116 GLY A CA 1
ATOM 884 C C . GLY A 1 116 ? -11.352 15.453 10.406 1 97.12 116 GLY A C 1
ATOM 885 O O . GLY A 1 116 ? -11.156 16.359 9.586 1 97.12 116 GLY A O 1
ATOM 886 N N . ALA A 1 117 ? -10.664 14.359 10.391 1 98.25 117 ALA A N 1
ATOM 887 C CA . ALA A 1 117 ? -9.57 14.109 9.453 1 98.25 117 ALA A CA 1
ATOM 888 C C . ALA A 1 117 ? -9.531 12.641 9.039 1 98.25 117 ALA A C 1
ATOM 890 O O . ALA A 1 117 ? -10.148 11.789 9.688 1 98.25 117 ALA A O 1
ATOM 891 N N . VAL A 1 118 ? -8.906 12.328 7.953 1 98.44 118 VAL A N 1
ATOM 892 C CA . VAL A 1 118 ? -8.703 10.945 7.523 1 98.44 118 VAL A CA 1
ATOM 893 C C . VAL A 1 118 ? -7.219 10.695 7.27 1 98.44 118 VAL A C 1
ATOM 895 O O . VAL A 1 118 ? -6.461 11.633 7.02 1 98.44 118 VAL A O 1
ATOM 898 N N . TYR A 1 119 ? -6.879 9.523 7.438 1 97.56 119 TYR A N 1
ATOM 899 C CA . TYR A 1 119 ? -5.535 9.047 7.133 1 97.56 119 TYR A CA 1
ATOM 900 C C . TYR A 1 119 ? -5.547 8.117 5.926 1 97.56 119 TYR A C 1
ATOM 902 O O . TYR A 1 119 ? -6.273 7.117 5.91 1 97.56 119 TYR A O 1
ATOM 910 N N . LEU A 1 120 ? -4.77 8.469 4.953 1 96.25 120 LEU A N 1
ATOM 911 C CA . LEU A 1 120 ? -4.727 7.742 3.688 1 96.25 120 LEU A CA 1
ATOM 912 C C . LEU A 1 120 ? -3.402 7.008 3.523 1 96.25 120 LEU A C 1
ATOM 914 O O . LEU A 1 120 ? -2.344 7.543 3.865 1 96.25 120 LEU A O 1
ATOM 918 N N . ALA A 1 121 ? -3.521 5.848 3.014 1 92.25 121 ALA A N 1
ATOM 919 C CA . ALA A 1 121 ? -2.322 5.062 2.729 1 92.25 121 ALA A CA 1
ATOM 920 C C . ALA A 1 121 ? -2.002 5.074 1.236 1 92.25 121 ALA A C 1
ATOM 922 O O . ALA A 1 121 ? -2.883 4.844 0.405 1 92.25 121 ALA A O 1
ATOM 923 N N . ALA A 1 122 ? -0.833 5.402 0.974 1 89.12 122 ALA A N 1
ATOM 924 C CA . ALA A 1 122 ? -0.343 5.266 -0.395 1 89.12 122 ALA A CA 1
ATOM 925 C C . ALA A 1 122 ? 0.174 3.855 -0.655 1 89.12 122 ALA A C 1
ATOM 927 O O . ALA A 1 122 ? 0.675 3.193 0.256 1 89.12 122 ALA A O 1
ATOM 928 N N . ILE A 1 123 ? -0.043 3.393 -1.866 1 79.38 123 ILE A N 1
ATOM 929 C CA . ILE A 1 123 ? 0.39 2.047 -2.227 1 79.38 123 ILE A CA 1
ATOM 930 C C . ILE A 1 123 ? 1.91 1.948 -2.121 1 79.38 123 ILE A C 1
ATOM 932 O O . ILE A 1 123 ? 2.633 2.775 -2.684 1 79.38 123 ILE A O 1
ATOM 936 N N . GLY A 1 124 ? 2.375 1.008 -1.417 1 73.75 124 GLY A N 1
ATOM 937 C CA . GLY A 1 124 ? 3.807 0.794 -1.271 1 73.75 124 GLY A CA 1
ATOM 938 C C . GLY A 1 124 ? 4.477 0.341 -2.553 1 73.75 124 GLY A C 1
ATOM 939 O O . GLY A 1 124 ? 3.896 -0.427 -3.324 1 73.75 124 GLY A O 1
ATOM 940 N N . GLY A 1 125 ? 5.711 0.826 -2.777 1 74.62 125 GLY A N 1
ATOM 941 C CA . GLY A 1 125 ? 6.477 0.411 -3.941 1 74.62 125 GLY A CA 1
ATOM 942 C C . GLY A 1 125 ? 6.055 1.115 -5.215 1 74.62 125 GLY A C 1
ATOM 943 O O . GLY A 1 125 ? 6.488 0.743 -6.309 1 74.62 125 GLY A O 1
ATOM 944 N N . ALA A 1 126 ? 5.246 2.074 -5.023 1 78.5 126 ALA A N 1
ATOM 945 C CA . ALA A 1 126 ? 4.742 2.785 -6.195 1 78.5 126 ALA A CA 1
ATOM 946 C C . ALA A 1 126 ? 5.316 4.199 -6.266 1 78.5 126 ALA A C 1
ATOM 948 O O . ALA A 1 126 ? 4.617 5.137 -6.652 1 78.5 126 ALA A O 1
ATOM 949 N N . GLY A 1 127 ? 6.508 4.359 -5.895 1 79.62 127 GLY A N 1
ATOM 950 C CA . GLY A 1 127 ? 7.117 5.68 -5.871 1 79.62 127 GLY A CA 1
ATOM 951 C C . GLY A 1 127 ? 7.062 6.387 -7.211 1 79.62 127 GLY A C 1
ATOM 952 O O . GLY A 1 127 ? 6.668 7.555 -7.289 1 79.62 127 GLY A O 1
ATOM 953 N N . ALA A 1 128 ? 7.41 5.68 -8.242 1 76.5 128 ALA A N 1
ATOM 954 C CA . ALA A 1 128 ? 7.406 6.258 -9.586 1 76.5 128 ALA A CA 1
ATOM 955 C C . ALA A 1 128 ? 5.988 6.594 -10.031 1 76.5 128 ALA A C 1
ATOM 957 O O . ALA A 1 128 ? 5.754 7.641 -10.641 1 76.5 128 ALA A O 1
ATOM 958 N N . TYR A 1 129 ? 5.074 5.719 -9.766 1 81.38 129 TYR A N 1
ATOM 959 C CA . TYR A 1 129 ? 3.672 5.969 -10.07 1 81.38 129 TYR A CA 1
ATOM 960 C C . TYR A 1 129 ? 3.182 7.238 -9.383 1 81.38 129 TYR A C 1
ATOM 962 O O . TYR A 1 129 ? 2.535 8.078 -10.008 1 81.38 129 TYR A O 1
ATOM 970 N N . ILE A 1 130 ? 3.545 7.336 -8.156 1 89.56 130 ILE A N 1
ATOM 971 C CA . ILE A 1 130 ? 3.105 8.492 -7.379 1 89.56 130 ILE A CA 1
ATOM 972 C C . ILE A 1 130 ? 3.719 9.766 -7.965 1 89.56 130 ILE A C 1
ATOM 974 O O . ILE A 1 130 ? 3.027 10.773 -8.133 1 89.56 130 ILE A O 1
ATOM 978 N N . SER A 1 131 ? 4.953 9.688 -8.328 1 90.75 131 SER A N 1
ATOM 979 C CA . SER A 1 131 ? 5.629 10.836 -8.922 1 90.75 131 SER A CA 1
ATOM 980 C C . SER A 1 131 ? 4.938 11.281 -10.203 1 90.75 131 SER A C 1
ATOM 982 O O . SER A 1 131 ? 4.863 12.477 -10.492 1 90.75 131 SER A O 1
ATOM 984 N N . ASN A 1 132 ? 4.422 10.352 -10.93 1 87.88 132 ASN A N 1
ATOM 985 C CA . ASN A 1 132 ? 3.76 10.656 -12.195 1 87.88 132 ASN A CA 1
ATOM 986 C C . ASN A 1 132 ? 2.453 11.414 -11.969 1 87.88 132 ASN A C 1
ATOM 988 O O . ASN A 1 132 ? 1.987 12.125 -12.859 1 87.88 132 ASN A O 1
ATOM 992 N N . SER A 1 133 ? 1.873 11.219 -10.852 1 91.69 133 SER A N 1
ATOM 993 C CA . SER A 1 133 ? 0.627 11.906 -10.539 1 91.69 133 SER A CA 1
ATOM 994 C C . SER A 1 133 ? 0.889 13.336 -10.078 1 91.69 133 SER A C 1
ATOM 996 O O . SER A 1 133 ? -0.041 14.141 -9.961 1 91.69 133 SER A O 1
ATOM 998 N N . ILE A 1 134 ? 2.113 13.594 -9.781 1 95.44 134 ILE A N 1
ATOM 999 C CA . ILE A 1 134 ? 2.484 14.93 -9.336 1 95.44 134 ILE A CA 1
ATOM 1000 C C . ILE A 1 134 ? 2.842 15.797 -10.539 1 95.44 134 ILE A C 1
ATOM 1002 O O . ILE A 1 134 ? 3.818 15.516 -11.242 1 95.44 134 ILE A O 1
ATOM 1006 N N . LYS A 1 135 ? 2.148 16.859 -10.711 1 96.62 135 LYS A N 1
ATOM 1007 C CA . LYS A 1 135 ? 2.246 17.656 -11.938 1 96.62 135 LYS A CA 1
ATOM 1008 C C . LYS A 1 135 ? 3.051 18.922 -11.703 1 96.62 135 LYS A C 1
ATOM 1010 O O . LYS A 1 135 ? 3.518 19.547 -12.648 1 96.62 135 LYS A O 1
ATOM 1015 N N . SER A 1 136 ? 3.176 19.328 -10.492 1 97.81 136 SER A N 1
ATOM 1016 C CA . SER A 1 136 ? 4.008 20.469 -10.094 1 97.81 136 SER A CA 1
ATOM 1017 C C . SER A 1 136 ? 4.582 20.266 -8.695 1 97.81 136 SER A C 1
ATOM 1019 O O . SER A 1 136 ? 3.992 19.578 -7.871 1 97.81 136 SER A O 1
ATOM 1021 N N . CYS A 1 137 ? 5.66 20.812 -8.461 1 97.81 137 CYS A N 1
ATOM 1022 C CA . CYS A 1 137 ? 6.371 20.703 -7.195 1 97.81 137 CYS A CA 1
ATOM 1023 C C . CYS A 1 137 ? 7.223 21.938 -6.938 1 97.81 137 CYS A C 1
ATOM 1025 O O . CYS A 1 137 ? 8.109 22.266 -7.73 1 97.81 137 CYS A O 1
ATOM 1027 N N . GLU A 1 138 ? 6.93 22.578 -5.836 1 97.31 138 GLU A N 1
ATOM 1028 C CA . GLU A 1 138 ? 7.652 23.781 -5.457 1 97.31 138 GLU A CA 1
ATOM 1029 C C . GLU A 1 138 ? 8.031 23.75 -3.979 1 97.31 138 GLU A C 1
ATOM 1031 O O . GLU A 1 138 ? 7.191 23.5 -3.119 1 97.31 138 GLU A O 1
ATOM 1036 N N . ILE A 1 139 ? 9.312 24.016 -3.723 1 97.44 139 ILE A N 1
ATOM 1037 C CA . ILE A 1 139 ? 9.695 24.188 -2.326 1 97.44 139 ILE A CA 1
ATOM 1038 C C . ILE A 1 139 ? 9.164 25.516 -1.802 1 97.44 139 ILE A C 1
ATOM 1040 O O . ILE A 1 139 ? 9.461 26.578 -2.363 1 97.44 139 ILE A O 1
ATOM 1044 N N . ILE A 1 140 ? 8.453 25.453 -0.689 1 97.94 140 ILE A N 1
ATOM 1045 C CA . ILE A 1 140 ? 7.852 26.703 -0.225 1 97.94 140 ILE A CA 1
ATOM 1046 C C . ILE A 1 140 ? 8.43 27.078 1.137 1 97.94 140 ILE A C 1
ATOM 1048 O O . ILE A 1 140 ? 8.258 28.203 1.598 1 97.94 140 ILE A O 1
ATOM 1052 N N . ALA A 1 141 ? 9.07 26.109 1.808 1 97.69 141 ALA A N 1
ATOM 1053 C CA . ALA A 1 141 ? 9.648 26.422 3.107 1 97.69 141 ALA A CA 1
ATOM 1054 C C . ALA A 1 141 ? 10.734 25.422 3.482 1 97.69 141 ALA A C 1
ATOM 1056 O O . ALA A 1 141 ? 10.695 24.266 3.057 1 97.69 141 ALA A O 1
ATOM 1057 N N . TYR A 1 142 ? 11.727 25.875 4.266 1 97.62 142 TYR A N 1
ATOM 1058 C CA . TYR A 1 142 ? 12.758 25.062 4.914 1 97.62 142 TYR A CA 1
ATOM 1059 C C . TYR A 1 142 ? 13.656 24.391 3.887 1 97.62 142 TYR A C 1
ATOM 1061 O O . TYR A 1 142 ? 13.906 23.188 3.971 1 97.62 142 TYR A O 1
ATOM 1069 N N . GLU A 1 143 ? 14.078 25.062 2.934 1 96.75 143 GLU A N 1
ATOM 1070 C CA . GLU A 1 143 ? 14.938 24.547 1.869 1 96.75 143 GLU A CA 1
ATOM 1071 C C . GLU A 1 143 ? 16.156 23.844 2.439 1 96.75 143 GLU A C 1
ATOM 1073 O O . GLU A 1 143 ? 16.656 22.859 1.864 1 96.75 143 GLU A O 1
ATOM 1078 N N . ASP A 1 144 ? 16.531 24.266 3.535 1 97.25 144 ASP A N 1
ATOM 1079 C CA . ASP A 1 144 ? 17.734 23.734 4.176 1 97.25 144 ASP A CA 1
ATOM 1080 C C . ASP A 1 144 ? 17.531 22.297 4.621 1 97.25 144 ASP A C 1
ATOM 1082 O O . ASP A 1 144 ? 18.5 21.578 4.895 1 97.25 144 ASP A O 1
ATOM 1086 N N . LEU A 1 145 ? 16.344 21.781 4.668 1 97.12 145 LEU A N 1
ATOM 1087 C CA . LEU A 1 145 ? 16.062 20.422 5.121 1 97.12 145 LEU A CA 1
ATOM 1088 C C . LEU A 1 145 ? 16.188 19.438 3.967 1 97.12 145 LEU A C 1
ATOM 1090 O O . LEU A 1 145 ? 15.953 18.234 4.148 1 97.12 145 LEU A O 1
ATOM 1094 N N . GLY A 1 146 ? 16.469 19.922 2.762 1 95 146 GLY A N 1
ATOM 1095 C CA . GLY A 1 146 ? 16.641 19.016 1.634 1 95 146 GLY A CA 1
ATOM 1096 C C . GLY A 1 146 ? 15.383 18.234 1.301 1 95 146 GLY A C 1
ATOM 1097 O O . GLY A 1 146 ? 14.328 18.812 1.054 1 95 146 GLY A O 1
ATOM 1098 N N . ALA A 1 147 ? 15.453 16.922 1.388 1 93.19 147 ALA A N 1
ATOM 1099 C CA . ALA A 1 147 ? 14.344 16.047 1.042 1 93.19 147 ALA A CA 1
ATOM 1100 C C . ALA A 1 147 ? 13.148 16.281 1.966 1 93.19 147 ALA A C 1
ATOM 1102 O O . ALA A 1 147 ? 12.016 15.961 1.614 1 93.19 147 ALA A O 1
ATOM 1103 N N . GLU A 1 148 ? 13.367 16.875 3.123 1 95.31 148 GLU A N 1
ATOM 1104 C CA . GLU A 1 148 ? 12.281 17.047 4.086 1 95.31 148 GLU A CA 1
ATOM 1105 C C . GLU A 1 148 ? 11.727 18.469 4.031 1 95.31 148 GLU A C 1
ATOM 1107 O O . GLU A 1 148 ? 10.867 18.844 4.836 1 95.31 148 GLU A O 1
ATOM 1112 N N . ALA A 1 149 ? 12.242 19.281 3.119 1 97.31 149 ALA A N 1
ATOM 1113 C CA . ALA A 1 149 ? 11.664 20.609 2.93 1 97.31 149 ALA A CA 1
ATOM 1114 C C . ALA A 1 149 ? 10.164 20.516 2.652 1 97.31 149 ALA A C 1
ATOM 1116 O O . ALA A 1 149 ? 9.68 19.5 2.141 1 97.31 149 ALA A O 1
ATOM 1117 N N . ILE A 1 150 ? 9.477 21.531 3.004 1 98.31 150 ILE A N 1
ATOM 1118 C CA . ILE A 1 150 ? 8.047 21.562 2.701 1 98.31 150 ILE A CA 1
ATOM 1119 C C . ILE A 1 150 ? 7.836 21.938 1.236 1 98.31 150 ILE A C 1
ATOM 1121 O O . ILE A 1 150 ? 8.312 22.984 0.783 1 98.31 150 ILE A O 1
ATOM 1125 N N . ARG A 1 151 ? 7.164 21.078 0.544 1 98.31 151 ARG A N 1
ATOM 1126 C CA . ARG A 1 151 ? 6.824 21.328 -0.855 1 98.31 151 ARG A CA 1
ATOM 1127 C C . ARG A 1 151 ? 5.316 21.469 -1.037 1 98.31 151 ARG A C 1
ATOM 1129 O O . ARG A 1 151 ? 4.539 20.781 -0.364 1 98.31 151 ARG A O 1
ATOM 1136 N N . LYS A 1 152 ? 4.957 22.375 -1.864 1 98.56 152 LYS A N 1
ATOM 1137 C CA . LYS A 1 152 ? 3.613 22.422 -2.438 1 98.56 152 LYS A CA 1
ATOM 1138 C C . LYS A 1 152 ? 3.551 21.625 -3.74 1 98.56 152 LYS A C 1
ATOM 1140 O O . LYS A 1 152 ? 4.262 21.938 -4.699 1 98.56 152 LYS A O 1
ATOM 1145 N N . ILE A 1 153 ? 2.738 20.609 -3.764 1 98.31 153 ILE A N 1
ATOM 1146 C CA . ILE A 1 153 ? 2.631 19.797 -4.969 1 98.31 153 ILE A CA 1
ATOM 1147 C C . ILE A 1 153 ? 1.189 19.812 -5.469 1 98.31 153 ILE A C 1
ATOM 1149 O O . ILE A 1 153 ? 0.252 19.969 -4.684 1 98.31 153 ILE A O 1
ATOM 1153 N N . VAL A 1 154 ? 1.058 19.719 -6.746 1 98.56 154 VAL A N 1
ATOM 1154 C CA . VAL A 1 154 ? -0.241 19.516 -7.383 1 98.56 154 VAL A CA 1
ATOM 1155 C C . VAL A 1 154 ? -0.344 18.094 -7.91 1 98.56 154 VAL A C 1
ATOM 1157 O O . VAL A 1 154 ? 0.484 17.656 -8.711 1 98.56 154 VAL A O 1
ATOM 1160 N N . VAL A 1 155 ? -1.305 17.391 -7.426 1 97.44 155 VAL A N 1
ATOM 1161 C CA . VAL A 1 155 ? -1.469 16 -7.836 1 97.44 155 VAL A CA 1
ATOM 1162 C C . VAL A 1 155 ? -2.727 15.859 -8.695 1 97.44 155 VAL A C 1
ATOM 1164 O O . VAL A 1 155 ? -3.689 16.609 -8.516 1 97.44 155 VAL A O 1
ATOM 1167 N N . GLU A 1 156 ? -2.668 14.938 -9.594 1 96.06 156 GLU A N 1
ATOM 1168 C CA . GLU A 1 156 ? -3.799 14.586 -10.438 1 96.06 156 GLU A CA 1
ATOM 1169 C C . GLU A 1 156 ? -4.102 13.086 -10.359 1 96.06 156 GLU A C 1
ATOM 1171 O O . GLU A 1 156 ? -3.26 12.258 -10.695 1 96.06 156 GLU A O 1
ATOM 1176 N N . ASP A 1 157 ? -5.277 12.758 -9.828 1 91.62 157 ASP A N 1
ATOM 1177 C CA . ASP A 1 157 ? -5.82 11.406 -9.805 1 91.62 157 ASP A CA 1
ATOM 1178 C C . ASP A 1 157 ? -4.895 10.453 -9.055 1 91.62 157 ASP A C 1
ATOM 1180 O O . ASP A 1 157 ? -4.629 9.344 -9.516 1 91.62 157 ASP A O 1
ATOM 1184 N N . LEU A 1 158 ? -4.328 10.914 -7.996 1 92.25 158 LEU A N 1
ATOM 1185 C CA . LEU A 1 158 ? -3.521 10.055 -7.133 1 92.25 158 LEU A CA 1
ATOM 1186 C C . LEU A 1 158 ? -4.402 9.055 -6.387 1 92.25 158 LEU A C 1
ATOM 1188 O O . LEU A 1 158 ? -5.289 9.445 -5.625 1 92.25 158 LEU A O 1
ATOM 1192 N N . LYS A 1 159 ? -4.176 7.852 -6.57 1 88.12 159 LYS A N 1
ATOM 1193 C CA . LYS A 1 159 ? -4.973 6.809 -5.93 1 88.12 159 LYS A CA 1
ATOM 1194 C C . LYS A 1 159 ? -4.461 6.512 -4.523 1 88.12 159 LYS A C 1
ATOM 1196 O O . LYS A 1 159 ? -3.262 6.309 -4.32 1 88.12 159 LYS A O 1
ATOM 1201 N N . LEU A 1 160 ? -5.348 6.496 -3.545 1 91.69 160 LEU A N 1
ATOM 1202 C CA . LEU A 1 160 ? -5.047 6.254 -2.139 1 91.69 160 LEU A CA 1
ATOM 1203 C C . LEU A 1 160 ? -6.129 5.395 -1.49 1 91.69 160 LEU A C 1
ATOM 1205 O O . LEU A 1 160 ? -7.258 5.332 -1.988 1 91.69 160 LEU A O 1
ATOM 1209 N N . THR A 1 161 ? -5.785 4.816 -0.457 1 88.5 161 THR A N 1
ATOM 1210 C CA . THR A 1 161 ? -6.734 4.059 0.348 1 88.5 161 THR A CA 1
ATOM 1211 C C . THR A 1 161 ? -7 4.758 1.678 1 88.5 161 THR A C 1
ATOM 1213 O O . THR A 1 161 ? -6.07 5.23 2.332 1 88.5 161 THR A O 1
ATOM 1216 N N . VAL A 1 162 ? -8.25 4.812 2.045 1 92.56 162 VAL A N 1
ATOM 1217 C CA . VAL A 1 162 ? -8.578 5.344 3.363 1 92.56 162 VAL A CA 1
ATOM 1218 C C . VAL A 1 162 ? -8.227 4.316 4.438 1 92.56 162 VAL A C 1
ATOM 1220 O O . VAL A 1 162 ? -8.984 3.369 4.672 1 92.56 162 VAL A O 1
ATOM 1223 N N . ALA A 1 163 ? -7.16 4.527 5.062 1 91.88 163 ALA A N 1
ATOM 1224 C CA . ALA A 1 163 ? -6.688 3.588 6.078 1 91.88 163 ALA A CA 1
ATOM 1225 C C . ALA A 1 163 ? -7.422 3.795 7.398 1 91.88 163 ALA A C 1
ATOM 1227 O O . ALA A 1 163 ? -7.734 2.83 8.102 1 91.88 163 ALA A O 1
ATOM 1228 N N . ILE A 1 164 ? -7.617 5.012 7.75 1 94.62 164 ILE A N 1
ATOM 1229 C CA . ILE A 1 164 ? -8.391 5.387 8.93 1 94.62 164 ILE A CA 1
ATOM 1230 C C . ILE A 1 164 ? -9.367 6.504 8.562 1 94.62 164 ILE A C 1
ATOM 1232 O O . ILE A 1 164 ? -8.961 7.555 8.062 1 94.62 164 ILE A O 1
ATOM 1236 N N . ASP A 1 165 ? -10.633 6.254 8.789 1 96.81 165 ASP A N 1
ATOM 1237 C CA . ASP A 1 165 ? -11.617 7.262 8.422 1 96.81 165 ASP A CA 1
ATOM 1238 C C . ASP A 1 165 ? -11.883 8.219 9.586 1 96.81 165 ASP A C 1
ATOM 1240 O O . ASP A 1 165 ? -11.25 8.117 10.641 1 96.81 165 ASP A O 1
ATOM 1244 N N . SER A 1 166 ? -12.75 9.227 9.438 1 98.06 166 SER A N 1
ATOM 1245 C CA . SER A 1 166 ? -12.945 10.297 10.406 1 98.06 166 SER A CA 1
ATOM 1246 C C . SER A 1 166 ? -13.703 9.797 11.633 1 98.06 166 SER A C 1
ATOM 1248 O O . SER A 1 166 ? -13.836 10.523 12.617 1 98.06 166 SER A O 1
ATOM 1250 N N . TYR A 1 167 ? -14.125 8.555 11.633 1 96.94 167 TYR A N 1
ATOM 1251 C CA . TYR A 1 167 ? -14.867 7.977 12.742 1 96.94 167 TYR A CA 1
ATOM 1252 C C . TYR A 1 167 ? -13.977 7.062 13.578 1 96.94 167 TYR A C 1
ATOM 1254 O O . TYR A 1 167 ? -14.406 6.551 14.617 1 96.94 167 TYR A O 1
ATOM 1262 N N . GLY A 1 168 ? -12.742 6.82 13.078 1 95.81 168 GLY A N 1
ATOM 1263 C CA . GLY A 1 168 ? -11.797 6.031 13.852 1 95.81 168 GLY A CA 1
ATOM 1264 C C . GLY A 1 168 ? -11.688 4.594 13.375 1 95.81 168 GLY A C 1
ATOM 1265 O O . GLY A 1 168 ? -10.922 3.807 13.93 1 95.81 168 GLY A O 1
ATOM 1266 N N . ASN A 1 169 ? -12.531 4.199 12.344 1 91.88 169 ASN A N 1
ATOM 1267 C CA . ASN A 1 169 ? -12.328 2.883 11.742 1 91.88 169 ASN A CA 1
ATOM 1268 C C . ASN A 1 169 ? -10.945 2.76 11.117 1 91.88 169 ASN A C 1
ATOM 1270 O O . ASN A 1 169 ? -10.492 3.668 10.422 1 91.88 169 ASN A O 1
ATOM 1274 N N . ASN A 1 170 ? -10.297 1.657 11.344 1 90.81 170 ASN A N 1
ATOM 1275 C CA . ASN A 1 170 ? -8.859 1.528 11.141 1 90.81 170 ASN A CA 1
ATOM 1276 C C . ASN A 1 170 ? -8.508 0.195 10.492 1 90.81 170 ASN A C 1
ATOM 1278 O O . ASN A 1 170 ? -8.688 -0.863 11.094 1 90.81 170 ASN A O 1
ATOM 1282 N N . ILE A 1 171 ? -7.906 0.255 9.367 1 83.69 171 ILE A N 1
ATOM 1283 C CA . ILE A 1 171 ? -7.613 -0.948 8.602 1 83.69 171 ILE A CA 1
ATOM 1284 C C . ILE A 1 171 ? -6.559 -1.781 9.32 1 83.69 171 ILE A C 1
ATOM 1286 O O . ILE A 1 171 ? -6.5 -3.002 9.156 1 83.69 171 ILE A O 1
ATOM 1290 N N . TYR A 1 172 ? -5.766 -1.129 10.062 1 83.38 172 TYR A N 1
ATOM 1291 C CA . TYR A 1 172 ? -4.664 -1.803 10.742 1 83.38 172 TYR A CA 1
ATOM 1292 C C . TYR A 1 172 ? -5.152 -2.531 11.992 1 83.38 172 TYR A C 1
ATOM 1294 O O . TYR A 1 172 ? -4.402 -3.299 12.602 1 83.38 172 TYR A O 1
ATOM 1302 N N . GLU A 1 173 ? -6.367 -2.314 12.453 1 76.94 173 GLU A N 1
ATOM 1303 C CA . GLU A 1 173 ? -6.938 -2.949 13.641 1 76.94 173 GLU A CA 1
ATOM 1304 C C . GLU A 1 173 ? -8.109 -3.854 13.273 1 76.94 173 GLU A C 1
ATOM 1306 O O . GLU A 1 173 ? -8.609 -4.602 14.117 1 76.94 173 GLU A O 1
ATOM 1311 N N . GLN A 1 174 ? -8.922 -3.777 12.219 1 59.75 174 GLN A N 1
ATOM 1312 C CA . GLN A 1 174 ? -10.148 -4.492 11.875 1 59.75 174 GLN A CA 1
ATOM 1313 C C . GLN A 1 174 ? -9.938 -6 11.922 1 59.75 174 GLN A C 1
ATOM 1315 O O . GLN A 1 174 ? -10.883 -6.762 12.141 1 59.75 174 GLN A O 1
ATOM 1320 N N . GLY A 1 175 ? -8.812 -6.598 11.977 1 50.12 175 GLY A N 1
ATOM 1321 C CA . GLY A 1 175 ? -8.766 -8.039 12.195 1 50.12 175 GLY A CA 1
ATOM 1322 C C . GLY A 1 175 ? -9 -8.422 13.641 1 50.12 175 GLY A C 1
ATOM 1323 O O . GLY A 1 175 ? -9.086 -9.609 13.969 1 50.12 175 GLY A O 1
ATOM 1324 N N . ARG A 1 176 ? -9.008 -7.504 14.562 1 40.91 176 ARG A N 1
ATOM 1325 C CA . ARG A 1 176 ? -9.211 -7.93 15.945 1 40.91 176 ARG A CA 1
ATOM 1326 C C . ARG A 1 176 ? -10.695 -8.148 16.234 1 40.91 176 ARG A C 1
ATOM 1328 O O . ARG A 1 176 ? -11.469 -7.191 16.312 1 40.91 176 ARG A O 1
ATOM 1335 N N . ALA A 1 177 ? -11.328 -8.977 15.625 1 35.38 177 ALA A N 1
ATOM 1336 C CA . ALA A 1 177 ? -12.641 -9.32 16.172 1 35.38 177 ALA A CA 1
ATOM 1337 C C . ALA A 1 177 ? -12.625 -9.25 17.703 1 35.38 177 ALA A C 1
ATOM 1339 O O . ALA A 1 177 ? -11.742 -9.828 18.344 1 35.38 177 ALA A O 1
ATOM 1340 N N . ILE A 1 178 ? -13.273 -8.297 18.297 1 30.45 178 ILE A N 1
ATOM 1341 C CA . ILE A 1 178 ? -13.656 -8.234 19.703 1 30.45 178 ILE A CA 1
ATOM 1342 C C . ILE A 1 178 ? -14.164 -9.602 20.156 1 30.45 178 ILE A C 1
ATOM 1344 O O . ILE A 1 178 ? -15.203 -10.07 19.688 1 30.45 178 ILE A O 1
ATOM 1348 N N . TYR A 1 179 ? -13.422 -10.5 20.312 1 27.11 179 TYR A N 1
ATOM 1349 C CA . TYR A 1 179 ? -13.906 -11.531 21.219 1 27.11 179 TYR A CA 1
ATOM 1350 C C . TYR A 1 179 ? -14.516 -10.914 22.469 1 27.11 179 TYR A C 1
ATOM 1352 O O . TYR A 1 179 ? -13.805 -10.516 23.391 1 27.11 179 TYR A O 1
ATOM 1360 N N . GLU A 1 180 ? -15.305 -9.938 22.391 1 27.25 180 GLU A N 1
ATOM 1361 C CA . GLU A 1 180 ? -16.094 -9.695 23.609 1 27.25 180 GLU A CA 1
ATOM 1362 C C . GLU A 1 180 ? -16.641 -11.008 24.172 1 27.25 180 GLU A C 1
ATOM 1364 O O . GLU A 1 180 ? -17.125 -11.852 23.406 1 27.25 180 GLU A O 1
ATOM 1369 N N . CYS A 1 181 ? -16.234 -11.438 25.422 1 22.47 181 CYS A N 1
ATOM 1370 C CA . CYS A 1 181 ? -16.734 -12.328 26.453 1 22.47 181 CYS A CA 1
ATOM 1371 C C . CYS A 1 181 ? -18.25 -12.305 26.5 1 22.47 181 CYS A C 1
ATOM 1373 O O . CYS A 1 181 ? -18.859 -11.266 26.766 1 22.47 181 CYS A O 1
ATOM 1375 N N . LYS A 1 182 ? -18.859 -13.156 25.719 1 20.64 182 LYS A N 1
ATOM 1376 C CA . LYS A 1 182 ? -20.062 -13.578 26.438 1 20.64 182 LYS A CA 1
ATOM 1377 C C . LYS A 1 182 ? -19.719 -14.328 27.719 1 20.64 182 LYS A C 1
ATOM 1379 O O . LYS A 1 182 ? -18.75 -15.086 27.75 1 20.64 182 LYS A O 1
ATOM 1384 N N . MET B 1 1 ? -17.609 -3.928 -0.812 1 75.5 1 MET B N 1
ATOM 1385 C CA . MET B 1 1 ? -16.281 -4.457 -1.111 1 75.5 1 MET B CA 1
ATOM 1386 C C . MET B 1 1 ? -16.375 -5.824 -1.777 1 75.5 1 MET B C 1
ATOM 1388 O O . MET B 1 1 ? -17.266 -6.617 -1.452 1 75.5 1 MET B O 1
ATOM 1392 N N . ILE B 1 2 ? -15.602 -6.082 -2.789 1 88.38 2 ILE B N 1
ATOM 1393 C CA . ILE B 1 2 ? -15.617 -7.336 -3.533 1 88.38 2 ILE B CA 1
ATOM 1394 C C . ILE B 1 2 ? -14.977 -8.438 -2.697 1 88.38 2 ILE B C 1
ATOM 1396 O O . ILE B 1 2 ? -13.844 -8.289 -2.225 1 88.38 2 ILE B O 1
ATOM 1400 N N . LYS B 1 3 ? -15.719 -9.539 -2.484 1 93.88 3 LYS B N 1
ATOM 1401 C CA . LYS B 1 3 ? -15.203 -10.672 -1.726 1 93.88 3 LYS B CA 1
ATOM 1402 C C . LYS B 1 3 ? -14.703 -11.773 -2.656 1 93.88 3 LYS B C 1
ATOM 1404 O O . LYS B 1 3 ? -15.383 -12.141 -3.617 1 93.88 3 LYS B O 1
ATOM 1409 N N . ILE B 1 4 ? -13.516 -12.266 -2.402 1 97.19 4 ILE B N 1
ATOM 1410 C CA . ILE B 1 4 ? -12.906 -13.336 -3.184 1 97.19 4 ILE B CA 1
ATOM 1411 C C . ILE B 1 4 ? -12.469 -14.469 -2.256 1 97.19 4 ILE B C 1
ATOM 1413 O O . ILE B 1 4 ? -11.914 -14.219 -1.184 1 97.19 4 ILE B O 1
ATOM 1417 N N . THR B 1 5 ? -12.703 -15.695 -2.68 1 97.88 5 THR B N 1
ATOM 1418 C CA . THR B 1 5 ? -12.266 -16.859 -1.931 1 97.88 5 THR B CA 1
ATOM 1419 C C . THR B 1 5 ? -11.391 -17.766 -2.795 1 97.88 5 THR B C 1
ATOM 1421 O O . THR B 1 5 ? -11.773 -18.141 -3.906 1 97.88 5 THR B O 1
ATOM 1424 N N . THR B 1 6 ? -10.18 -18.078 -2.33 1 97.5 6 THR B N 1
ATOM 1425 C CA . THR B 1 6 ? -9.289 -18.953 -3.07 1 97.5 6 THR B CA 1
ATOM 1426 C C . THR B 1 6 ? -9.578 -20.422 -2.74 1 97.5 6 THR B C 1
ATOM 1428 O O . THR B 1 6 ? -9.977 -20.734 -1.616 1 97.5 6 THR B O 1
ATOM 1431 N N . PRO B 1 7 ? -9.328 -21.266 -3.682 1 97.69 7 PRO B N 1
ATOM 1432 C CA . PRO B 1 7 ? -8.859 -21 -5.047 1 97.69 7 PRO B CA 1
ATOM 1433 C C . PRO B 1 7 ? -9.914 -20.312 -5.906 1 97.69 7 PRO B C 1
ATOM 1435 O O . PRO B 1 7 ? -11.102 -20.344 -5.586 1 97.69 7 PRO B O 1
ATOM 1438 N N . VAL B 1 8 ? -9.43 -19.656 -6.961 1 97.75 8 VAL B N 1
ATOM 1439 C CA . VAL B 1 8 ? -10.336 -18.875 -7.797 1 97.75 8 VAL B CA 1
ATOM 1440 C C . VAL B 1 8 ? -10.383 -19.469 -9.203 1 97.75 8 VAL B C 1
ATOM 1442 O O . VAL B 1 8 ? -9.484 -20.219 -9.602 1 97.75 8 VAL B O 1
ATOM 1445 N N . ASN B 1 9 ? -11.422 -19.141 -9.883 1 93.5 9 ASN B N 1
ATOM 1446 C CA . ASN B 1 9 ? -11.539 -19.516 -11.297 1 93.5 9 ASN B CA 1
ATOM 1447 C C . ASN B 1 9 ? -11.477 -18.281 -12.195 1 93.5 9 ASN B C 1
ATOM 1449 O O . ASN B 1 9 ? -11.281 -17.156 -11.719 1 93.5 9 ASN B O 1
ATOM 1453 N N . GLU B 1 10 ? -11.641 -18.547 -13.438 1 90.88 10 GLU B N 1
ATOM 1454 C CA . GLU B 1 10 ? -11.5 -17.5 -14.445 1 90.88 10 GLU B CA 1
ATOM 1455 C C . GLU B 1 10 ? -12.57 -16.422 -14.281 1 90.88 10 GLU B C 1
ATOM 1457 O O . GLU B 1 10 ? -12.305 -15.234 -14.508 1 90.88 10 GLU B O 1
ATOM 1462 N N . ILE B 1 11 ? -13.688 -16.766 -13.883 1 92.75 11 ILE B N 1
ATOM 1463 C CA . ILE B 1 11 ? -14.805 -15.836 -13.742 1 92.75 11 ILE B CA 1
ATOM 1464 C C . ILE B 1 11 ? -14.531 -14.883 -12.586 1 92.75 11 ILE B C 1
ATOM 1466 O O . ILE B 1 11 ? -14.766 -13.672 -12.695 1 92.75 11 ILE B O 1
ATOM 1470 N N . ASP B 1 12 ? -14.023 -15.406 -11.477 1 94.06 12 ASP B N 1
ATOM 1471 C CA . ASP B 1 12 ? -13.68 -14.602 -10.312 1 94.06 12 ASP B CA 1
ATOM 1472 C C . ASP B 1 12 ? -12.664 -13.516 -10.68 1 94.06 12 ASP B C 1
ATOM 1474 O O . ASP B 1 12 ? -12.773 -12.375 -10.227 1 94.06 12 ASP B O 1
ATOM 1478 N N . ILE B 1 13 ? -11.75 -13.898 -11.5 1 95.31 13 ILE B N 1
ATOM 1479 C CA . ILE B 1 13 ? -10.625 -13.047 -11.867 1 95.31 13 ILE B CA 1
ATOM 1480 C C . ILE B 1 13 ? -11.086 -11.969 -12.852 1 95.31 13 ILE B C 1
ATOM 1482 O O . ILE B 1 13 ? -10.688 -10.812 -12.742 1 95.31 13 ILE B O 1
ATOM 1486 N N . ALA B 1 14 ? -11.922 -12.359 -13.773 1 94.56 14 ALA B N 1
ATOM 1487 C CA . ALA B 1 14 ? -12.336 -11.492 -14.875 1 94.56 14 ALA B CA 1
ATOM 1488 C C . ALA B 1 14 ? -13.148 -10.305 -14.359 1 94.56 14 ALA B C 1
ATOM 1490 O O . ALA B 1 14 ? -13.195 -9.258 -15.008 1 94.56 14 ALA B O 1
ATOM 1491 N N . LYS B 1 15 ? -13.688 -10.398 -13.242 1 95.31 15 LYS B N 1
ATOM 1492 C CA . LYS B 1 15 ? -14.547 -9.328 -12.727 1 95.31 15 LYS B CA 1
ATOM 1493 C C . LYS B 1 15 ? -13.727 -8.273 -11.992 1 95.31 15 LYS B C 1
ATOM 1495 O O . LYS B 1 15 ? -14.234 -7.207 -11.656 1 95.31 15 LYS B O 1
ATOM 1500 N N . LEU B 1 16 ? -12.523 -8.578 -11.711 1 95.38 16 LEU B N 1
ATOM 1501 C CA . LEU B 1 16 ? -11.672 -7.656 -10.961 1 95.38 16 LEU B CA 1
ATOM 1502 C C . LEU B 1 16 ? -11.047 -6.617 -11.883 1 95.38 16 LEU B C 1
ATOM 1504 O O . LEU B 1 16 ? -10.453 -6.965 -12.898 1 95.38 16 LEU B O 1
ATOM 1508 N N . ASN B 1 17 ? -11.211 -5.414 -11.492 1 91.12 17 ASN B N 1
ATOM 1509 C CA . ASN B 1 17 ? -10.633 -4.316 -12.258 1 91.12 17 ASN B CA 1
ATOM 1510 C C . ASN B 1 17 ? -9.508 -3.625 -11.492 1 91.12 17 ASN B C 1
ATOM 1512 O O . ASN B 1 17 ? -9.539 -3.555 -10.266 1 91.12 17 ASN B O 1
ATOM 1516 N N . CYS B 1 18 ? -8.555 -3.146 -12.219 1 89.12 18 CYS B N 1
ATOM 1517 C CA . CYS B 1 18 ? -7.477 -2.371 -11.617 1 89.12 18 CYS B CA 1
ATOM 1518 C C . CYS B 1 18 ? -8.023 -1.28 -10.703 1 89.12 18 CYS B C 1
ATOM 1520 O O . CYS B 1 18 ? -8.961 -0.568 -11.078 1 89.12 18 CYS B O 1
ATOM 1522 N N . GLY B 1 19 ? -7.504 -1.215 -9.516 1 83.5 19 GLY B N 1
ATOM 1523 C CA . GLY B 1 19 ? -7.93 -0.192 -8.578 1 83.5 19 GLY B CA 1
ATOM 1524 C C . GLY B 1 19 ? -8.961 -0.688 -7.582 1 83.5 19 GLY B C 1
ATOM 1525 O O . GLY B 1 19 ? -9.195 -0.053 -6.551 1 83.5 19 GLY B O 1
ATOM 1526 N N . ASP B 1 20 ? -9.594 -1.807 -7.852 1 84.62 20 ASP B N 1
ATOM 1527 C CA . ASP B 1 20 ? -10.562 -2.379 -6.922 1 84.62 20 ASP B CA 1
ATOM 1528 C C . ASP B 1 20 ? -9.898 -2.746 -5.598 1 84.62 20 ASP B C 1
ATOM 1530 O O . ASP B 1 20 ? -8.773 -3.244 -5.578 1 84.62 20 ASP B O 1
ATOM 1534 N N . THR B 1 21 ? -10.531 -2.484 -4.516 1 85.69 21 THR B N 1
ATOM 1535 C CA . THR B 1 21 ? -10.18 -3.096 -3.24 1 85.69 21 THR B CA 1
ATOM 1536 C C . THR B 1 21 ? -10.977 -4.379 -3.018 1 85.69 21 THR B C 1
ATOM 1538 O O . THR B 1 21 ? -12.188 -4.414 -3.242 1 85.69 21 THR B O 1
ATOM 1541 N N . ILE B 1 22 ? -10.312 -5.355 -2.631 1 90.31 22 ILE B N 1
ATOM 1542 C CA . ILE B 1 22 ? -11.008 -6.621 -2.432 1 90.31 22 ILE B CA 1
ATOM 1543 C C . ILE B 1 22 ? -10.727 -7.148 -1.027 1 90.31 22 ILE B C 1
ATOM 1545 O O . ILE B 1 22 ? -9.781 -6.711 -0.37 1 90.31 22 ILE B O 1
ATOM 1549 N N . SER B 1 23 ? -11.617 -8 -0.534 1 91.75 23 SER B N 1
ATOM 1550 C CA . SER B 1 23 ? -11.445 -8.812 0.667 1 91.75 23 SER B CA 1
ATOM 1551 C C . SER B 1 23 ? -11.211 -10.281 0.316 1 91.75 23 SER B C 1
ATOM 1553 O O . SER B 1 23 ? -12.094 -10.945 -0.222 1 91.75 23 SER B O 1
ATOM 1555 N N . LEU B 1 24 ? -10.055 -10.766 0.611 1 96.25 24 LEU B N 1
ATOM 1556 C CA . LEU B 1 24 ? -9.664 -12.117 0.205 1 96.25 24 LEU B CA 1
ATOM 1557 C C . LEU B 1 24 ? -9.711 -13.07 1.391 1 96.25 24 LEU B C 1
ATOM 1559 O O . LEU B 1 24 ? -9.18 -12.766 2.463 1 96.25 24 LEU B O 1
ATOM 1563 N N . SER B 1 25 ? -10.375 -14.156 1.214 1 97.81 25 SER B N 1
ATOM 1564 C CA . SER B 1 25 ? -10.383 -15.25 2.172 1 97.81 25 SER B CA 1
ATOM 1565 C C . SER B 1 25 ? -10.039 -16.578 1.495 1 97.81 25 SER B C 1
ATOM 1567 O O . SER B 1 25 ? -10.266 -16.734 0.294 1 97.81 25 SER B O 1
ATOM 1569 N N . GLY B 1 26 ? -9.469 -17.5 2.273 1 98.25 26 GLY B N 1
ATOM 1570 C CA . GLY B 1 26 ? -9.133 -18.812 1.741 1 98.25 26 GLY B CA 1
ATOM 1571 C C . GLY B 1 26 ? -7.656 -19.156 1.87 1 98.25 26 GLY B C 1
ATOM 1572 O O . GLY B 1 26 ? -6.98 -18.656 2.777 1 98.25 26 GLY B O 1
ATOM 1573 N N . ILE B 1 27 ? -7.156 -19.984 0.979 1 98.38 27 ILE B N 1
ATOM 1574 C CA . ILE B 1 27 ? -5.797 -20.5 1.062 1 98.38 27 ILE B CA 1
ATOM 1575 C C . ILE B 1 27 ? -4.883 -19.703 0.132 1 98.38 27 ILE B C 1
ATOM 1577 O O . ILE B 1 27 ? -5.258 -19.391 -1 1 98.38 27 ILE B O 1
ATOM 1581 N N . LEU B 1 28 ? -3.707 -19.375 0.645 1 98.44 28 LEU B N 1
ATOM 1582 C CA . LEU B 1 28 ? -2.602 -18.812 -0.126 1 98.44 28 LEU B CA 1
ATOM 1583 C C . LEU B 1 28 ? -1.31 -19.578 0.147 1 98.44 28 LEU B C 1
ATOM 1585 O O . LEU B 1 28 ? -1.18 -20.25 1.18 1 98.44 28 LEU B O 1
ATOM 1589 N N . TYR B 1 29 ? -0.484 -19.469 -0.78 1 98.62 29 TYR B N 1
ATOM 1590 C CA . TYR B 1 29 ? 0.867 -19.984 -0.576 1 98.62 29 TYR B CA 1
ATOM 1591 C C . TYR B 1 29 ? 1.887 -18.844 -0.584 1 98.62 29 TYR B C 1
ATOM 1593 O O . TYR B 1 29 ? 1.736 -17.875 -1.324 1 98.62 29 TYR B O 1
ATOM 1601 N N . THR B 1 30 ? 2.85 -18.969 0.245 1 98.06 30 THR B N 1
ATOM 1602 C CA . THR B 1 30 ? 3.92 -17.969 0.23 1 98.06 30 THR B CA 1
ATOM 1603 C C . THR B 1 30 ? 5.129 -18.5 -0.544 1 98.06 30 THR B C 1
ATOM 1605 O O . THR B 1 30 ? 5.422 -19.688 -0.514 1 98.06 30 THR B O 1
ATOM 1608 N N . ALA B 1 31 ? 5.789 -17.688 -1.235 1 96.69 31 ALA B N 1
ATOM 1609 C CA . ALA B 1 31 ? 7.02 -17.984 -1.964 1 96.69 31 ALA B CA 1
ATOM 1610 C C . ALA B 1 31 ? 7.703 -16.703 -2.436 1 96.69 31 ALA B C 1
ATOM 1612 O O . ALA B 1 31 ? 7.059 -15.828 -3.021 1 96.69 31 ALA B O 1
ATOM 1613 N N . ARG B 1 32 ? 8.93 -16.594 -2.1 1 94.94 32 ARG B N 1
ATOM 1614 C CA . ARG B 1 32 ? 9.695 -15.492 -2.668 1 94.94 32 ARG B CA 1
ATOM 1615 C C . ARG B 1 32 ? 10.828 -16 -3.545 1 94.94 32 ARG B C 1
ATOM 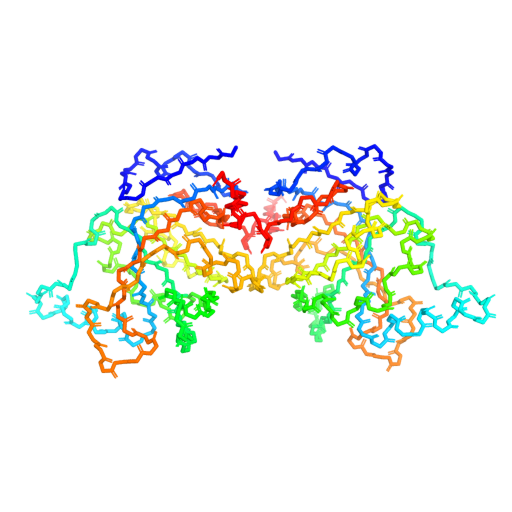1617 O O . ARG B 1 32 ? 10.688 -17.016 -4.227 1 94.94 32 ARG B O 1
ATOM 1624 N N . ASP B 1 33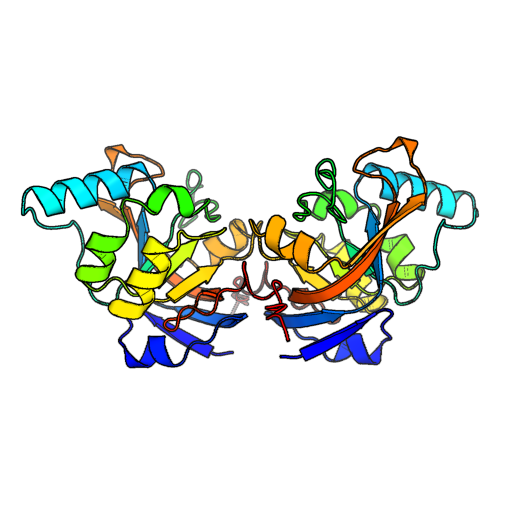 ? 11.969 -15.32 -3.613 1 95 33 ASP B N 1
ATOM 1625 C CA . ASP B 1 33 ? 13.039 -15.484 -4.594 1 95 33 ASP B CA 1
ATOM 1626 C C . ASP B 1 33 ? 13.523 -16.922 -4.641 1 95 33 ASP B C 1
ATOM 1628 O O . ASP B 1 33 ? 13.367 -17.609 -5.656 1 95 33 ASP B O 1
ATOM 1632 N N . ALA B 1 34 ? 14.039 -17.422 -3.568 1 95 34 ALA B N 1
ATOM 1633 C CA . ALA B 1 34 ? 14.656 -18.75 -3.531 1 95 34 ALA B CA 1
ATOM 1634 C C . ALA B 1 34 ? 13.617 -19.844 -3.746 1 95 34 ALA B C 1
ATOM 1636 O O . ALA B 1 34 ? 13.891 -20.844 -4.418 1 95 34 ALA B O 1
ATOM 1637 N N . ALA B 1 35 ? 12.508 -19.75 -3.207 1 96.06 35 ALA B N 1
ATOM 1638 C CA . ALA B 1 35 ? 11.438 -20.734 -3.391 1 96.06 35 ALA B CA 1
ATOM 1639 C C . ALA B 1 35 ? 10.984 -20.781 -4.848 1 96.06 35 ALA B C 1
ATOM 1641 O O . ALA B 1 35 ? 10.75 -21.859 -5.391 1 96.06 35 ALA B O 1
ATOM 1642 N N . HIS B 1 36 ? 10.828 -19.656 -5.457 1 96.62 36 HIS B N 1
ATOM 1643 C CA . HIS B 1 36 ? 10.43 -19.609 -6.859 1 96.62 36 HIS B CA 1
ATOM 1644 C C . HIS B 1 36 ? 11.453 -20.328 -7.742 1 96.62 36 HIS B C 1
ATOM 1646 O O . HIS B 1 36 ? 11.086 -21.062 -8.656 1 96.62 36 HIS B O 1
ATOM 1652 N N . LYS B 1 37 ? 12.695 -20.047 -7.453 1 96.25 37 LYS B N 1
ATOM 1653 C CA . LYS B 1 37 ? 13.75 -20.703 -8.211 1 96.25 37 LYS B CA 1
ATOM 1654 C C . LYS B 1 37 ? 13.625 -22.219 -8.117 1 96.25 37 LYS B C 1
ATOM 1656 O O . LYS B 1 37 ? 13.727 -22.922 -9.125 1 96.25 37 LYS B O 1
ATOM 1661 N N . ARG B 1 38 ? 13.422 -22.688 -6.984 1 96.94 38 ARG B N 1
ATOM 1662 C CA . ARG B 1 38 ? 13.281 -24.125 -6.801 1 96.94 38 ARG B CA 1
ATOM 1663 C C . ARG B 1 38 ? 12.039 -24.656 -7.508 1 96.94 38 ARG B C 1
ATOM 1665 O O . ARG B 1 38 ? 12.055 -25.75 -8.07 1 96.94 38 ARG B O 1
ATOM 1672 N N . LEU B 1 39 ? 10.961 -23.938 -7.402 1 96.38 39 LEU B N 1
ATOM 1673 C CA . LEU B 1 39 ? 9.75 -24.328 -8.117 1 96.38 39 LEU B CA 1
ATOM 1674 C C . LEU B 1 39 ? 10.031 -24.469 -9.609 1 96.38 39 LEU B C 1
ATOM 1676 O O . LEU B 1 39 ? 9.617 -25.453 -10.234 1 96.38 39 LEU B O 1
ATOM 1680 N N . ILE B 1 40 ? 10.727 -23.5 -10.164 1 95.56 40 ILE B N 1
ATOM 1681 C CA . ILE B 1 40 ? 11.008 -23.516 -11.594 1 95.56 40 ILE B CA 1
ATOM 1682 C C . ILE B 1 40 ? 11.953 -24.672 -11.922 1 95.56 40 ILE B C 1
ATOM 1684 O O . ILE B 1 40 ? 11.805 -25.328 -12.953 1 95.56 40 ILE B O 1
ATOM 1688 N N . ASP B 1 41 ? 12.898 -24.875 -11.07 1 95.69 41 ASP B N 1
ATOM 1689 C CA . ASP B 1 41 ? 13.766 -26.031 -11.242 1 95.69 41 ASP B CA 1
ATOM 1690 C C . ASP B 1 41 ? 12.961 -27.328 -11.289 1 95.69 41 ASP B C 1
ATOM 1692 O O . ASP B 1 41 ? 13.227 -28.188 -12.125 1 95.69 41 ASP B O 1
ATOM 1696 N N . CYS B 1 42 ? 12.039 -27.484 -10.414 1 95.69 42 CYS B N 1
ATOM 1697 C CA . CYS B 1 42 ? 11.156 -28.656 -10.391 1 95.69 42 CYS B CA 1
ATOM 1698 C C . CYS B 1 42 ? 10.406 -28.781 -11.711 1 95.69 42 CYS B C 1
ATOM 1700 O O . CYS B 1 42 ? 10.328 -29.875 -12.281 1 95.69 42 CYS B O 1
ATOM 1702 N N . ILE B 1 43 ? 9.906 -27.719 -12.18 1 94.5 43 ILE B N 1
ATOM 1703 C CA . ILE B 1 43 ? 9.141 -27.719 -13.422 1 94.5 43 ILE B CA 1
ATOM 1704 C C . ILE B 1 43 ? 10.031 -28.156 -14.578 1 94.5 43 ILE B C 1
ATOM 1706 O O . ILE B 1 43 ? 9.648 -29.016 -15.383 1 94.5 43 ILE B O 1
ATOM 1710 N N . ASN B 1 44 ? 11.227 -27.609 -14.625 1 95.06 44 ASN B N 1
ATOM 1711 C CA . ASN B 1 44 ? 12.164 -27.906 -15.703 1 95.06 44 ASN B CA 1
ATOM 1712 C C . ASN B 1 44 ? 12.594 -29.375 -15.695 1 95.06 44 ASN B C 1
ATOM 1714 O O . ASN B 1 44 ? 12.859 -29.953 -16.75 1 95.06 44 ASN B O 1
ATOM 1718 N N . LYS B 1 45 ? 12.555 -30 -14.594 1 96.31 45 LYS B N 1
ATOM 1719 C CA . LYS B 1 45 ? 12.969 -31.391 -14.438 1 96.31 45 LYS B CA 1
ATOM 1720 C C . LYS B 1 45 ? 11.773 -32.344 -14.547 1 96.31 45 LYS B C 1
ATOM 1722 O O . LYS B 1 45 ? 11.93 -33.562 -14.43 1 96.31 45 LYS B O 1
ATOM 1727 N N . GLY B 1 46 ? 10.617 -31.766 -14.609 1 94.12 46 GLY B N 1
ATOM 1728 C CA . GLY B 1 46 ? 9.414 -32.562 -14.695 1 94.12 46 GLY B CA 1
ATOM 1729 C C . GLY B 1 46 ? 8.984 -33.156 -13.359 1 94.12 46 GLY B C 1
ATOM 1730 O O . GLY B 1 46 ? 8.328 -34.219 -13.312 1 94.12 46 GLY B O 1
ATOM 1731 N N . GLU B 1 47 ? 9.43 -32.531 -12.328 1 94.81 47 GLU B N 1
ATOM 1732 C CA . GLU B 1 47 ? 9.086 -32.969 -10.984 1 94.81 47 GLU B CA 1
ATOM 1733 C C . GLU B 1 47 ? 7.777 -32.344 -10.508 1 94.81 47 GLU B C 1
ATOM 1735 O O . GLU B 1 47 ? 7.367 -31.297 -11.023 1 94.81 47 GLU B O 1
ATOM 1740 N N . GLU B 1 48 ? 7.195 -33.031 -9.602 1 94.25 48 GLU B N 1
ATOM 1741 C CA . GLU B 1 48 ? 5.957 -32.5 -9.039 1 94.25 48 GLU B CA 1
ATOM 1742 C C . GLU B 1 48 ? 6.223 -31.281 -8.164 1 94.25 48 GLU B C 1
ATOM 1744 O O . GLU B 1 48 ? 7.215 -31.234 -7.434 1 94.25 48 GLU B O 1
ATOM 1749 N N . LEU B 1 49 ? 5.316 -30.375 -8.188 1 96.62 49 LEU B N 1
ATOM 1750 C CA . LEU B 1 49 ? 5.41 -29.203 -7.332 1 96.62 49 LEU B CA 1
ATOM 1751 C C . LEU B 1 49 ? 4.891 -29.5 -5.93 1 96.62 49 LEU B C 1
ATOM 1753 O O . LEU B 1 49 ? 4.105 -30.438 -5.746 1 96.62 49 LEU B O 1
ATOM 1757 N N . PRO B 1 50 ? 5.301 -28.766 -4.996 1 96.81 50 PRO B N 1
ATOM 1758 C CA . PRO B 1 50 ? 4.906 -29.047 -3.613 1 96.81 50 PRO B CA 1
ATOM 1759 C C . PRO B 1 50 ? 3.439 -28.703 -3.342 1 96.81 50 PRO B C 1
ATOM 1761 O O . PRO B 1 50 ? 2.918 -29.031 -2.271 1 96.81 50 PRO B O 1
ATOM 1764 N N . PHE B 1 51 ? 2.719 -28.094 -4.18 1 96.75 51 PHE B N 1
ATOM 1765 C CA . PHE B 1 51 ? 1.287 -27.828 -4.094 1 96.75 51 PHE B CA 1
ATOM 1766 C C . PHE B 1 51 ? 0.681 -27.688 -5.484 1 96.75 51 PHE B C 1
ATOM 1768 O O . PHE B 1 51 ? 1.404 -27.5 -6.469 1 96.75 51 PHE B O 1
ATOM 1775 N N . ASP B 1 52 ? -0.636 -27.859 -5.551 1 96 52 ASP B N 1
ATOM 1776 C CA . ASP B 1 52 ? -1.349 -27.641 -6.805 1 96 52 ASP B CA 1
ATOM 1777 C C . ASP B 1 52 ? -1.533 -26.141 -7.078 1 96 52 ASP B C 1
ATOM 1779 O O . ASP B 1 52 ? -2.275 -25.469 -6.363 1 96 52 ASP B O 1
ATOM 1783 N N . VAL B 1 53 ? -1.02 -25.656 -8.141 1 97 53 VAL B N 1
ATOM 1784 C CA . VAL B 1 53 ? -0.946 -24.219 -8.438 1 97 53 VAL B CA 1
ATOM 1785 C C . VAL B 1 53 ? -2.268 -23.75 -9.039 1 97 53 VAL B C 1
ATOM 1787 O O . VAL B 1 53 ? -2.582 -22.562 -9 1 97 53 VAL B O 1
ATOM 1790 N N . TYR B 1 54 ? -3.025 -24.656 -9.609 1 97.44 54 TYR B N 1
ATOM 1791 C CA . TYR B 1 54 ? -4.211 -24.328 -10.383 1 97.44 54 TYR B CA 1
ATOM 1792 C C . TYR B 1 54 ? -5.227 -23.562 -9.531 1 97.44 54 TYR B C 1
ATOM 1794 O O . TYR B 1 54 ? -5.738 -24.109 -8.547 1 97.44 54 TYR B O 1
ATOM 1802 N N . GLY B 1 55 ? -5.52 -22.344 -9.914 1 98.06 55 GLY B N 1
ATOM 1803 C CA . GLY B 1 55 ? -6.508 -21.516 -9.242 1 98.06 55 GLY B CA 1
ATOM 1804 C C . GLY B 1 55 ? -5.98 -20.875 -7.973 1 98.06 55 GLY B C 1
ATOM 1805 O O . GLY B 1 55 ? -6.715 -20.156 -7.277 1 98.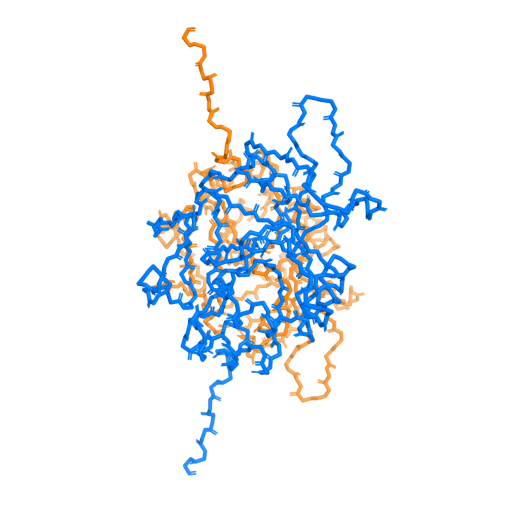06 55 GLY B O 1
ATOM 1806 N N . GLN B 1 56 ? -4.719 -21.047 -7.656 1 98.25 56 GLN B N 1
ATOM 1807 C CA . GLN B 1 56 ? -4.164 -20.625 -6.371 1 98.25 56 GLN B CA 1
ATOM 1808 C C . GLN B 1 56 ? -3.533 -19.25 -6.473 1 98.25 56 GLN B C 1
ATOM 1810 O O . GLN B 1 56 ? -3.459 -18.672 -7.562 1 98.25 56 GLN B O 1
ATOM 1815 N N . GLY B 1 57 ? -3.199 -18.719 -5.328 1 98.31 57 GLY B N 1
ATOM 1816 C CA . GLY B 1 57 ? -2.441 -17.484 -5.215 1 98.31 57 GLY B CA 1
ATOM 1817 C C . GLY B 1 57 ? -1.127 -17.656 -4.477 1 98.31 57 GLY B C 1
ATOM 1818 O O . GLY B 1 57 ? -1.017 -18.5 -3.582 1 98.31 57 GLY B O 1
ATOM 1819 N N . ILE B 1 58 ? -0.187 -16.859 -4.891 1 98.62 58 ILE B N 1
ATOM 1820 C CA . ILE B 1 58 ? 1.095 -16.828 -4.195 1 98.62 58 ILE B CA 1
ATOM 1821 C C . ILE B 1 58 ? 1.338 -15.43 -3.627 1 98.62 58 ILE B C 1
ATOM 1823 O O . ILE B 1 58 ? 1.221 -14.438 -4.344 1 98.62 58 ILE B O 1
ATOM 1827 N N . TYR B 1 59 ? 1.609 -15.375 -2.391 1 98.12 59 TYR B N 1
ATOM 1828 C CA . TYR B 1 59 ? 1.961 -14.148 -1.689 1 98.12 59 TYR B CA 1
ATOM 1829 C C . TYR B 1 59 ? 3.471 -14.023 -1.525 1 98.12 59 TYR B C 1
ATOM 1831 O O . TYR B 1 59 ? 4.105 -14.883 -0.905 1 98.12 59 TYR B O 1
ATOM 1839 N N . TYR B 1 60 ? 4.012 -13.039 -2.117 1 97.38 60 TYR B N 1
ATOM 1840 C CA . TYR B 1 60 ? 5.445 -12.789 -2.025 1 97.38 60 TYR B CA 1
ATOM 1841 C C . TYR B 1 60 ? 5.809 -12.18 -0.678 1 97.38 60 TYR B C 1
ATOM 1843 O O . TYR B 1 60 ? 5.797 -10.953 -0.522 1 97.38 60 TYR B O 1
ATOM 1851 N N . VAL B 1 61 ? 6.176 -13.016 0.233 1 96.06 61 VAL B N 1
ATOM 1852 C CA . VAL B 1 61 ? 6.41 -12.555 1.597 1 96.06 61 VAL B CA 1
ATOM 1853 C C . VAL B 1 61 ? 7.426 -13.469 2.285 1 96.06 61 VAL B C 1
ATOM 1855 O O . VAL B 1 61 ? 7.5 -14.664 1.986 1 96.06 61 VAL B O 1
ATOM 1858 N N . GLY B 1 62 ? 8.242 -12.898 3.074 1 94.19 62 GLY B N 1
ATOM 1859 C CA . GLY B 1 62 ? 9.07 -13.562 4.066 1 94.19 62 GLY B CA 1
ATOM 1860 C C . GLY B 1 62 ? 8.789 -13.109 5.484 1 94.19 62 GLY B C 1
ATOM 1861 O O . GLY B 1 62 ? 9.305 -12.086 5.934 1 94.19 62 GLY B O 1
ATOM 1862 N N . PRO B 1 63 ? 7.992 -13.852 6.176 1 94.81 63 PRO B N 1
ATOM 1863 C CA . PRO B 1 63 ? 7.598 -13.391 7.508 1 94.81 63 PRO B CA 1
ATOM 1864 C C . PRO B 1 63 ? 8.773 -13.344 8.484 1 94.81 63 PRO B C 1
ATOM 1866 O O . PRO B 1 63 ? 9.727 -14.109 8.352 1 94.81 63 PRO B O 1
ATOM 1869 N N . THR B 1 64 ? 8.656 -12.469 9.422 1 92.69 64 THR B N 1
ATOM 1870 C CA . THR B 1 64 ? 9.609 -12.461 10.531 1 92.69 64 THR B CA 1
ATOM 1871 C C . THR B 1 64 ? 9.375 -13.648 11.453 1 92.69 64 THR B C 1
ATOM 1873 O O . THR B 1 64 ? 8.367 -14.352 11.328 1 92.69 64 THR B O 1
ATOM 1876 N N . PRO B 1 65 ? 10.32 -13.914 12.25 1 92.5 65 PRO B N 1
ATOM 1877 C CA . PRO B 1 65 ? 10.133 -15.047 13.164 1 92.5 65 PRO B CA 1
ATOM 1878 C C . PRO B 1 65 ? 8.828 -14.953 13.953 1 92.5 65 PRO B C 1
ATOM 1880 O O . PRO B 1 65 ? 8.43 -13.859 14.367 1 92.5 65 PRO B O 1
ATOM 1883 N N . THR B 1 66 ? 8.227 -16.062 14.156 1 92.56 66 THR B N 1
ATOM 1884 C CA . THR B 1 66 ? 6.949 -16.172 14.859 1 92.56 66 THR B CA 1
ATOM 1885 C C . THR B 1 66 ? 7.16 -16.109 16.375 1 92.56 66 THR B C 1
ATOM 1887 O O . THR B 1 66 ? 7.965 -16.859 16.922 1 92.56 66 THR B O 1
ATOM 1890 N N . LYS B 1 67 ? 6.457 -15.234 17 1 90.56 67 LYS B N 1
ATOM 1891 C CA . LYS B 1 67 ? 6.484 -15.156 18.453 1 90.56 67 LYS B CA 1
ATOM 1892 C C . LYS B 1 67 ? 5.562 -16.203 19.078 1 90.56 67 LYS B C 1
ATOM 1894 O O . LYS B 1 67 ? 4.621 -16.672 18.438 1 90.56 67 LYS B O 1
ATOM 1899 N N . PRO B 1 68 ? 5.898 -16.594 20.375 1 92.38 68 PRO B N 1
ATOM 1900 C CA . PRO B 1 68 ? 5.02 -17.562 21.016 1 92.38 68 PRO B CA 1
ATOM 1901 C C . PRO B 1 68 ? 3.557 -17.125 21.031 1 92.38 68 PRO B C 1
ATOM 1903 O O . PRO B 1 68 ? 3.256 -15.969 21.328 1 92.38 68 PRO B O 1
ATOM 1906 N N . GLY B 1 69 ? 2.734 -18.062 20.609 1 92.62 69 GLY B N 1
ATOM 1907 C CA . GLY B 1 69 ? 1.308 -17.781 20.656 1 92.62 69 GLY B CA 1
ATOM 1908 C C . GLY B 1 69 ? 0.781 -17.156 19.375 1 92.62 69 GLY B C 1
ATOM 1909 O O . GLY B 1 69 ? -0.43 -17 19.203 1 92.62 69 GLY B O 1
ATOM 1910 N N . GLU B 1 70 ? 1.626 -16.812 18.438 1 92.62 70 GLU B N 1
ATOM 1911 C CA . GLU B 1 70 ? 1.213 -16.203 17.172 1 92.62 70 GLU B CA 1
ATOM 1912 C C . GLU B 1 70 ? 1.212 -17.219 16.047 1 92.62 70 GLU B C 1
ATOM 1914 O O . GLU B 1 70 ? 1.988 -18.172 16.062 1 92.62 70 GLU B O 1
ATOM 1919 N N . VAL B 1 71 ? 0.389 -17 15.125 1 94.75 71 VAL B N 1
ATOM 1920 C CA . VAL B 1 71 ? 0.282 -17.906 13.977 1 94.75 71 VAL B CA 1
ATOM 1921 C C . VAL B 1 71 ? 1.471 -17.688 13.039 1 94.75 71 VAL B C 1
ATOM 1923 O O . VAL B 1 71 ? 2.002 -18.641 12.477 1 94.75 71 VAL B O 1
ATOM 1926 N N . ILE B 1 72 ? 1.869 -16.406 12.969 1 94.81 72 ILE B N 1
ATOM 1927 C CA . ILE B 1 72 ? 2.92 -16 12.039 1 94.81 72 ILE B CA 1
ATOM 1928 C C . ILE B 1 72 ? 3.486 -14.648 12.469 1 94.81 72 ILE B C 1
ATOM 1930 O O . ILE B 1 72 ? 2.801 -13.867 13.125 1 94.81 72 ILE B O 1
ATOM 1934 N N . GLY B 1 73 ? 4.715 -14.422 12.188 1 93.56 73 GLY B N 1
ATOM 1935 C CA . GLY B 1 73 ? 5.281 -13.102 12.422 1 93.56 73 GLY B CA 1
ATOM 1936 C C . GLY B 1 73 ? 4.773 -12.055 11.438 1 93.56 73 GLY B C 1
ATOM 1937 O O . GLY B 1 73 ? 3.84 -12.312 10.68 1 93.56 73 GLY B O 1
ATOM 1938 N N . ALA B 1 74 ? 5.402 -10.875 11.469 1 90.31 74 ALA B N 1
ATOM 1939 C CA . ALA B 1 74 ? 5.035 -9.812 10.531 1 90.31 74 ALA B CA 1
ATOM 1940 C C . ALA B 1 74 ? 5.172 -10.289 9.086 1 90.31 74 ALA B C 1
ATOM 1942 O O . ALA B 1 74 ? 6.203 -10.844 8.703 1 90.31 74 ALA B O 1
ATOM 1943 N N . ALA B 1 75 ? 4.191 -10.016 8.328 1 93.19 75 ALA B N 1
ATOM 1944 C CA . ALA B 1 75 ? 4.113 -10.609 6.992 1 93.19 75 ALA B CA 1
ATOM 1945 C C . ALA B 1 75 ? 3.893 -9.539 5.93 1 93.19 75 ALA B C 1
ATOM 1947 O O . ALA B 1 75 ? 2.998 -9.664 5.09 1 93.19 75 ALA B O 1
ATOM 1948 N N . GLY B 1 76 ? 4.773 -8.609 5.852 1 90.75 76 GLY B N 1
ATOM 1949 C CA . GLY B 1 76 ? 4.727 -7.582 4.82 1 90.75 76 GLY B CA 1
ATOM 1950 C C . GLY B 1 76 ? 5.215 -8.07 3.471 1 90.75 76 GLY B C 1
ATOM 1951 O O . GLY B 1 76 ? 6.121 -8.898 3.395 1 90.75 76 GLY B O 1
ATOM 1952 N N . PRO B 1 77 ? 4.652 -7.465 2.439 1 93.06 77 PRO B N 1
ATOM 1953 C CA . PRO B 1 77 ? 5.027 -7.91 1.095 1 93.06 77 PRO B CA 1
ATOM 1954 C C . PRO B 1 77 ? 6.445 -7.484 0.708 1 93.06 77 PRO B C 1
ATOM 1956 O O . PRO B 1 77 ? 6.984 -6.535 1.28 1 93.06 77 PRO B O 1
ATOM 1959 N N . THR B 1 78 ? 7.027 -8.195 -0.217 1 92.38 78 THR B N 1
ATOM 1960 C CA . THR B 1 78 ? 8.305 -7.801 -0.808 1 92.38 78 THR B CA 1
ATOM 1961 C C . THR B 1 78 ? 8.102 -7.293 -2.232 1 92.38 78 THR B C 1
ATOM 1963 O O . THR B 1 78 ? 7 -7.363 -2.775 1 92.38 78 THR B O 1
ATOM 1966 N N . THR B 1 79 ? 9.133 -6.758 -2.805 1 92.12 79 THR B N 1
ATOM 1967 C CA . THR B 1 79 ? 9.117 -6.285 -4.184 1 92.12 79 THR B CA 1
ATOM 1968 C C . THR B 1 79 ? 8.969 -7.449 -5.156 1 92.12 79 THR B C 1
ATOM 1970 O O . THR B 1 79 ? 9.758 -8.391 -5.133 1 92.12 79 THR B O 1
ATOM 1973 N N . SER B 1 80 ? 8.039 -7.336 -6.102 1 95.25 80 SER B N 1
ATOM 1974 C CA . SER B 1 80 ? 7.574 -8.469 -6.891 1 95.25 80 SER B CA 1
ATOM 1975 C C . SER B 1 80 ? 8.477 -8.703 -8.102 1 95.25 80 SER B C 1
ATOM 1977 O O . SER B 1 80 ? 8.555 -9.82 -8.617 1 95.25 80 SER B O 1
ATOM 1979 N N . TYR B 1 81 ? 9.133 -7.684 -8.539 1 94.06 81 TYR B N 1
ATOM 1980 C CA . TYR B 1 81 ? 9.891 -7.773 -9.773 1 94.06 81 TYR B CA 1
ATOM 1981 C C . TYR B 1 81 ? 10.961 -8.852 -9.68 1 94.06 81 TYR B C 1
ATOM 1983 O O . TYR B 1 81 ? 11.383 -9.414 -10.695 1 94.06 81 TYR B O 1
ATOM 1991 N N . ARG B 1 82 ? 11.43 -9.086 -8.57 1 95 82 ARG B N 1
ATOM 1992 C CA . ARG B 1 82 ? 12.469 -10.086 -8.344 1 95 82 ARG B CA 1
ATOM 1993 C C . ARG B 1 82 ? 12 -11.477 -8.766 1 95 82 ARG B C 1
ATOM 1995 O O . ARG B 1 82 ? 12.812 -12.383 -8.961 1 95 82 ARG B O 1
ATOM 2002 N N . MET B 1 83 ? 10.703 -11.703 -8.867 1 97 83 MET B N 1
ATOM 2003 C CA . MET B 1 83 ? 10.133 -13 -9.25 1 97 83 MET B CA 1
ATOM 2004 C C . MET B 1 83 ? 9.711 -12.992 -10.719 1 97 83 MET B C 1
ATOM 2006 O O . MET B 1 83 ? 9.188 -13.992 -11.219 1 97 83 MET B O 1
ATOM 2010 N N . ASP B 1 84 ? 9.938 -11.992 -11.461 1 97.12 84 ASP B N 1
ATOM 2011 C CA . ASP B 1 84 ? 9.352 -11.844 -12.789 1 97.12 84 ASP B CA 1
ATOM 2012 C C . ASP B 1 84 ? 9.828 -12.953 -13.727 1 97.12 84 ASP B C 1
ATOM 2014 O O . ASP B 1 84 ? 9.016 -13.57 -14.414 1 97.12 84 ASP B O 1
ATOM 2018 N N . ASP B 1 85 ? 11.117 -13.219 -13.648 1 93.81 85 ASP B N 1
ATOM 2019 C CA . ASP B 1 85 ? 11.695 -14.203 -14.562 1 93.81 85 ASP B CA 1
ATOM 2020 C C . ASP B 1 85 ? 11.195 -15.609 -14.234 1 93.81 85 ASP B C 1
ATOM 2022 O O . ASP B 1 85 ? 11.359 -16.531 -15.031 1 93.81 85 ASP B O 1
ATOM 2026 N N . LEU B 1 86 ? 10.555 -15.734 -13.18 1 93.62 86 LEU B N 1
ATOM 2027 C CA . LEU B 1 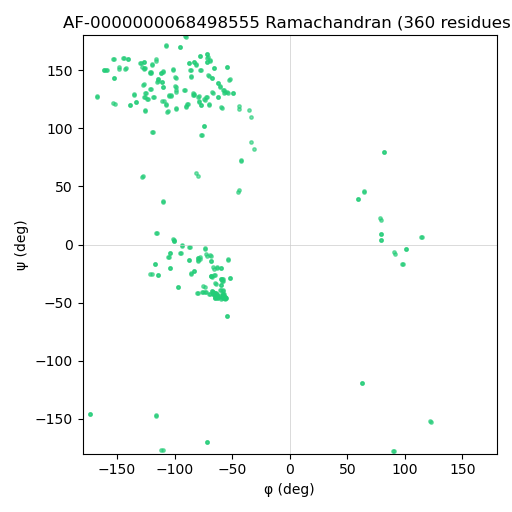86 ? 10.18 -17.047 -12.664 1 93.62 86 LEU B CA 1
ATOM 2028 C C . LEU B 1 86 ? 8.656 -17.203 -12.641 1 93.62 86 LEU B C 1
ATOM 2030 O O . LEU B 1 86 ? 8.141 -18.172 -12.094 1 93.62 86 LEU B O 1
ATOM 2034 N N . THR B 1 87 ? 7.93 -16.344 -13.211 1 97.5 87 THR B N 1
ATOM 2035 C CA . THR B 1 87 ? 6.492 -16.219 -12.992 1 97.5 87 THR B CA 1
ATOM 2036 C C . THR B 1 87 ? 5.715 -16.953 -14.086 1 97.5 87 THR B C 1
ATOM 2038 O O . THR B 1 87 ? 4.711 -17.609 -13.812 1 97.5 87 THR B O 1
ATOM 2041 N N . ILE B 1 88 ? 6.172 -16.953 -15.344 1 97.56 88 ILE B N 1
ATOM 2042 C CA . ILE B 1 88 ? 5.395 -17.375 -16.5 1 97.56 88 ILE B CA 1
ATOM 2043 C C . ILE B 1 88 ? 5.07 -18.859 -16.406 1 97.56 88 ILE B C 1
ATOM 2045 O O . ILE B 1 88 ? 3.922 -19.266 -16.578 1 97.56 88 ILE B O 1
ATOM 2049 N N . PRO B 1 89 ? 6.066 -19.734 -16.062 1 97.38 89 PRO B N 1
ATOM 2050 C CA . PRO B 1 89 ? 5.734 -21.156 -15.953 1 97.38 89 PRO B CA 1
ATOM 2051 C C . PRO B 1 89 ? 4.637 -21.422 -14.93 1 97.38 89 PRO B C 1
ATOM 2053 O O . PRO B 1 89 ? 3.879 -22.391 -15.078 1 97.38 89 PRO B O 1
ATOM 2056 N N . LEU B 1 90 ? 4.535 -20.656 -13.906 1 97.94 90 LEU B N 1
ATOM 2057 C CA . LEU B 1 90 ? 3.498 -20.828 -12.898 1 97.94 90 LEU B CA 1
ATOM 2058 C C . LEU B 1 90 ? 2.143 -20.375 -13.422 1 97.94 90 LEU B C 1
ATOM 2060 O O . LEU B 1 90 ? 1.118 -21 -13.141 1 97.94 90 LEU B O 1
ATOM 2064 N N . LEU B 1 91 ? 2.146 -19.25 -14.148 1 97.88 91 LEU B N 1
ATOM 2065 C CA . LEU B 1 91 ? 0.918 -18.797 -14.789 1 97.88 91 LEU B CA 1
ATOM 2066 C C . LEU B 1 91 ? 0.372 -19.859 -15.742 1 97.88 91 LEU B C 1
ATOM 2068 O O . LEU B 1 91 ? -0.834 -20.109 -15.766 1 97.88 91 LEU B O 1
ATOM 2072 N N . GLU B 1 92 ? 1.26 -20.469 -16.516 1 96.88 92 GLU B N 1
ATOM 2073 C CA . GLU B 1 92 ? 0.888 -21.531 -17.453 1 96.88 92 GLU B CA 1
ATOM 2074 C C . GLU B 1 92 ? 0.21 -22.688 -16.719 1 96.88 92 GLU B C 1
ATOM 2076 O O . GLU B 1 92 ? -0.642 -23.375 -17.297 1 96.88 92 GLU B O 1
ATOM 2081 N N . ARG B 1 93 ? 0.531 -22.891 -15.555 1 96.69 93 ARG B N 1
ATOM 2082 C CA . ARG B 1 93 ? 0.038 -24.016 -14.781 1 96.69 93 ARG B CA 1
ATOM 2083 C C . ARG B 1 93 ? -1.203 -23.641 -13.977 1 96.69 93 ARG B C 1
ATOM 2085 O O . ARG B 1 93 ? -1.732 -24.453 -13.219 1 96.69 93 ARG B O 1
ATOM 2092 N N . GLY B 1 94 ? -1.635 -22.359 -14.086 1 97.19 94 GLY B N 1
ATOM 2093 C CA . GLY B 1 94 ? -2.936 -22.016 -13.539 1 97.19 94 GLY B CA 1
ATOM 2094 C C . GLY B 1 94 ? -2.85 -21.047 -12.359 1 97.19 94 GLY B C 1
ATOM 2095 O O . GLY B 1 94 ? -3.844 -20.812 -11.672 1 97.19 94 GLY B O 1
ATOM 2096 N N . LEU B 1 95 ? -1.673 -20.516 -12.023 1 98.06 95 LEU B N 1
ATOM 2097 C CA . LEU B 1 95 ? -1.592 -19.469 -11.008 1 98.06 95 LEU B CA 1
ATOM 2098 C C . LEU B 1 95 ? -2.473 -18.281 -11.383 1 98.06 95 LEU B C 1
ATOM 2100 O O . LEU B 1 95 ? -2.377 -17.75 -12.492 1 98.06 95 LEU B O 1
ATOM 2104 N N . ARG B 1 96 ? -3.291 -17.812 -10.43 1 98.44 96 ARG B N 1
ATOM 2105 C CA . ARG B 1 96 ? -4.281 -16.812 -10.805 1 98.44 96 ARG B CA 1
ATOM 2106 C C . ARG B 1 96 ? -4.094 -15.531 -10 1 98.44 96 ARG B C 1
ATOM 2108 O O . ARG B 1 96 ? -4.539 -14.461 -10.414 1 98.44 96 ARG B O 1
ATOM 2115 N N . LEU B 1 97 ? -3.498 -15.664 -8.812 1 98.56 97 LEU B N 1
ATOM 2116 C CA . LEU B 1 97 ? -3.285 -14.5 -7.957 1 98.56 97 LEU B CA 1
ATOM 2117 C C . LEU B 1 97 ? -1.816 -14.367 -7.57 1 98.56 97 LEU B C 1
ATOM 2119 O O . LEU B 1 97 ? -1.184 -15.352 -7.184 1 98.56 97 LEU B O 1
ATOM 2123 N N . MET B 1 98 ? -1.309 -13.258 -7.738 1 98.5 98 MET B N 1
ATOM 2124 C CA . MET B 1 98 ? -0.007 -12.867 -7.203 1 98.5 98 MET B CA 1
ATOM 2125 C C . MET B 1 98 ? -0.138 -11.664 -6.281 1 98.5 98 MET B C 1
ATOM 2127 O O . MET B 1 98 ? -0.849 -10.711 -6.598 1 98.5 98 MET B O 1
ATOM 2131 N N . ILE B 1 99 ? 0.46 -11.695 -5.16 1 97.5 99 ILE B N 1
ATOM 2132 C CA . ILE B 1 99 ? 0.325 -10.633 -4.172 1 97.5 99 ILE B CA 1
ATOM 2133 C C . ILE B 1 99 ? 1.707 -10.125 -3.768 1 97.5 99 ILE B C 1
ATOM 2135 O O . ILE B 1 99 ? 2.58 -10.906 -3.395 1 97.5 99 ILE B O 1
ATOM 2139 N N . GLY B 1 100 ? 1.944 -8.961 -3.826 1 95.38 100 GLY B N 1
ATOM 2140 C CA . GLY B 1 100 ? 3.199 -8.328 -3.445 1 95.38 100 GLY B CA 1
ATOM 2141 C C . GLY B 1 100 ? 3.145 -6.816 -3.492 1 95.38 100 GLY B C 1
ATOM 2142 O O . GLY B 1 100 ? 2.146 -6.211 -3.092 1 95.38 100 GLY B O 1
ATOM 2143 N N . LYS B 1 101 ? 4.289 -6.258 -3.867 1 90.06 101 LYS B N 1
ATOM 2144 C CA . LYS B 1 101 ? 4.359 -4.809 -4.043 1 90.06 101 LYS B CA 1
ATOM 2145 C C . LYS B 1 101 ? 5.25 -4.441 -5.223 1 90.06 101 LYS B C 1
ATOM 2147 O O . LYS B 1 101 ? 6.109 -5.227 -5.629 1 90.06 101 LYS B O 1
ATOM 2152 N N . GLY B 1 102 ? 4.902 -3.258 -5.832 1 89.25 102 GLY B N 1
ATOM 2153 C CA . GLY B 1 102 ? 5.762 -2.754 -6.891 1 89.25 102 GLY B CA 1
ATOM 2154 C C . GLY B 1 102 ? 5.359 -3.244 -8.273 1 89.25 102 GLY B C 1
ATOM 2155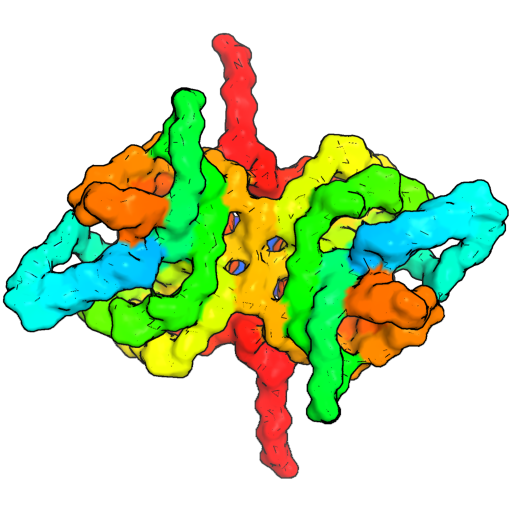 O O . GLY B 1 102 ? 4.418 -4.027 -8.406 1 89.25 102 GLY B O 1
ATOM 2156 N N . LYS B 1 103 ? 6.094 -2.867 -9.203 1 90.31 103 LYS B N 1
ATOM 2157 C CA . LYS B 1 103 ? 5.777 -3.088 -10.609 1 90.31 103 LYS B CA 1
ATOM 2158 C C . LYS B 1 103 ? 6.074 -4.527 -11.023 1 90.31 103 LYS B C 1
ATOM 2160 O O . LYS B 1 103 ? 6.785 -5.246 -10.32 1 90.31 103 LYS B O 1
ATOM 2165 N N . ARG B 1 104 ? 5.488 -4.852 -12.102 1 95.75 104 ARG B N 1
ATOM 2166 C CA . ARG B 1 104 ? 5.777 -6.094 -12.812 1 95.75 104 ARG B CA 1
ATOM 2167 C C . ARG B 1 104 ? 6.285 -5.816 -14.219 1 95.75 104 ARG B C 1
ATOM 2169 O O . ARG B 1 104 ? 5.969 -4.781 -14.805 1 95.75 104 ARG B O 1
ATOM 2176 N N . SER B 1 105 ? 7.031 -6.762 -14.75 1 96.62 105 SER B N 1
ATOM 2177 C CA . SER B 1 105 ? 7.543 -6.605 -16.109 1 96.62 105 SER B CA 1
ATOM 2178 C C . SER B 1 105 ? 6.43 -6.75 -17.141 1 96.62 105 SER B C 1
ATOM 2180 O O . SER B 1 105 ? 5.395 -7.359 -16.859 1 96.62 105 SER B O 1
ATOM 2182 N N . ASP B 1 106 ? 6.688 -6.242 -18.359 1 96.69 106 ASP B N 1
ATOM 2183 C CA . ASP B 1 106 ? 5.746 -6.379 -19.469 1 96.69 106 ASP B CA 1
ATOM 2184 C C . ASP B 1 106 ? 5.484 -7.848 -19.797 1 96.69 106 ASP B C 1
ATOM 2186 O O . ASP B 1 106 ? 4.355 -8.227 -20.109 1 96.69 106 ASP B O 1
ATOM 2190 N N . GLU B 1 107 ? 6.531 -8.562 -19.719 1 97.94 107 GLU B N 1
ATOM 2191 C CA . GLU B 1 107 ? 6.406 -9.992 -20 1 97.94 107 GLU B CA 1
ATOM 2192 C C . GLU B 1 107 ? 5.414 -10.656 -19.047 1 97.94 107 GLU B C 1
ATOM 2194 O O . GLU B 1 107 ? 4.562 -11.438 -19.484 1 97.94 107 GLU B O 1
ATOM 2199 N N . VAL B 1 108 ? 5.527 -10.359 -17.766 1 98.38 108 VAL B N 1
ATOM 2200 C CA . VAL B 1 108 ? 4.621 -10.93 -16.781 1 98.38 108 VAL B CA 1
ATOM 2201 C C . VAL B 1 108 ? 3.197 -10.445 -17.047 1 98.38 108 VAL B C 1
ATOM 2203 O O . VAL B 1 108 ? 2.248 -11.227 -17 1 98.38 108 VAL B O 1
ATOM 2206 N N . ILE B 1 109 ? 3.025 -9.227 -17.359 1 98 109 ILE B N 1
ATOM 2207 C CA . ILE B 1 109 ? 1.71 -8.648 -17.609 1 98 109 ILE B CA 1
ATOM 2208 C C . ILE B 1 109 ? 1.067 -9.32 -18.828 1 98 109 ILE B C 1
ATOM 2210 O O . ILE B 1 109 ? -0.118 -9.656 -18.797 1 98 109 ILE B O 1
ATOM 2214 N N . GLU B 1 110 ? 1.846 -9.461 -19.875 1 98.12 110 GLU B N 1
ATOM 2215 C CA . GLU B 1 110 ? 1.354 -10.188 -21.047 1 98.12 110 GLU B CA 1
ATOM 2216 C C . GLU B 1 110 ? 0.933 -11.609 -20.688 1 98.12 110 GLU B C 1
ATOM 2218 O O . GLU B 1 110 ? -0.099 -12.094 -21.156 1 98.12 110 GLU B O 1
ATOM 2223 N N . GLY B 1 111 ? 1.754 -12.234 -19.906 1 98.25 111 GLY B N 1
ATOM 2224 C CA . GLY B 1 111 ? 1.398 -13.555 -19.406 1 98.25 111 GLY B CA 1
ATOM 2225 C C . GLY B 1 111 ? 0.099 -13.57 -18.625 1 98.25 111 GLY B C 1
ATOM 2226 O O . GLY B 1 111 ? -0.716 -14.477 -18.781 1 98.25 111 GLY B O 1
ATOM 2227 N N . MET B 1 112 ? -0.065 -12.578 -17.766 1 98.19 112 MET B N 1
ATOM 2228 C CA . MET B 1 112 ? -1.296 -12.453 -16.984 1 98.19 112 MET B CA 1
ATOM 2229 C C . MET B 1 112 ? -2.51 -12.359 -17.906 1 98.19 112 MET B C 1
ATOM 2231 O O . MET B 1 112 ? -3.551 -12.961 -17.625 1 98.19 112 MET B O 1
ATOM 2235 N N . GLN B 1 113 ? -2.41 -11.602 -18.969 1 97.88 113 GLN B N 1
ATOM 2236 C CA . GLN B 1 113 ? -3.49 -11.461 -19.938 1 97.88 113 GLN B CA 1
ATOM 2237 C C . GLN B 1 113 ? -3.77 -12.789 -20.641 1 97.88 113 GLN B C 1
ATOM 2239 O O . GLN B 1 113 ? -4.926 -13.164 -20.828 1 97.88 113 GLN B O 1
ATOM 2244 N N . LYS B 1 114 ? -2.771 -13.422 -21.031 1 97.75 114 LYS B N 1
ATOM 2245 C CA . LYS B 1 114 ? -2.867 -14.664 -21.797 1 97.75 114 LYS B CA 1
ATOM 2246 C C . LYS B 1 114 ? -3.496 -15.773 -20.953 1 97.75 114 LYS B C 1
ATOM 2248 O O . LYS B 1 114 ? -4.352 -16.516 -21.438 1 97.75 114 LYS B O 1
ATOM 2253 N N . TYR B 1 115 ? -3.092 -15.883 -19.656 1 97.44 115 TYR B N 1
ATOM 2254 C CA . TYR B 1 115 ? -3.451 -17.062 -18.875 1 97.44 115 TYR B CA 1
ATOM 2255 C C . TYR B 1 115 ? -4.551 -16.719 -17.875 1 97.44 115 TYR B C 1
ATOM 2257 O O . TYR B 1 115 ? -5.129 -17.625 -17.25 1 97.44 115 TYR B O 1
ATOM 2265 N N . GLY B 1 116 ? -4.848 -15.422 -17.703 1 97.19 116 GLY B N 1
ATOM 2266 C CA . GLY B 1 116 ? -5.91 -15.016 -16.797 1 97.19 116 GLY B CA 1
ATOM 2267 C C . GLY B 1 116 ? -5.465 -14.961 -15.344 1 97.19 116 GLY B C 1
ATOM 2268 O O . GLY B 1 116 ? -5.785 -15.852 -14.555 1 97.19 116 GLY B O 1
ATOM 2269 N N . ALA B 1 117 ? -4.805 -13.922 -14.953 1 98.25 117 ALA B N 1
ATOM 2270 C CA . ALA B 1 117 ? -4.332 -13.727 -13.586 1 98.25 117 ALA B CA 1
ATOM 2271 C C . ALA B 1 117 ? -4.406 -12.258 -13.18 1 98.25 117 ALA B C 1
ATOM 2273 O O . ALA B 1 117 ? -4.547 -11.375 -14.031 1 98.25 117 ALA B O 1
ATOM 2274 N N . VAL B 1 118 ? -4.402 -11.969 -11.914 1 98.5 118 VAL B N 1
ATOM 2275 C CA . VAL B 1 118 ? -4.352 -10.594 -11.414 1 98.5 118 VAL B CA 1
ATOM 2276 C C . VAL B 1 118 ? -3.195 -10.445 -10.43 1 98.5 118 VAL B C 1
ATOM 2278 O O . VAL B 1 118 ? -2.744 -11.43 -9.836 1 98.5 118 VAL B O 1
ATOM 2281 N N . TYR B 1 119 ? -2.723 -9.32 -10.391 1 97.56 119 TYR B N 1
ATOM 2282 C CA . TYR B 1 119 ? -1.694 -8.93 -9.43 1 97.56 119 TYR B CA 1
ATOM 2283 C C . TYR B 1 119 ? -2.258 -7.984 -8.375 1 97.56 119 TYR B C 1
ATOM 2285 O O . TYR B 1 119 ? -2.818 -6.938 -8.711 1 97.56 119 TYR B O 1
ATOM 2293 N N . LEU B 1 120 ? -2.117 -8.367 -7.152 1 96.25 120 LEU B N 1
ATOM 2294 C CA . LEU B 1 120 ? -2.68 -7.621 -6.031 1 96.25 120 LEU B CA 1
ATOM 2295 C C . LEU B 1 120 ? -1.576 -6.984 -5.191 1 96.25 120 LEU B C 1
ATOM 2297 O O . LEU B 1 120 ? -0.538 -7.602 -4.949 1 96.25 120 LEU B O 1
ATOM 2301 N N . ALA B 1 121 ? -1.857 -5.809 -4.789 1 92.19 121 ALA B N 1
ATOM 2302 C CA . ALA B 1 121 ? -0.924 -5.109 -3.91 1 92.19 121 ALA B CA 1
ATOM 2303 C C . ALA B 1 121 ? -1.414 -5.125 -2.465 1 92.19 121 ALA B C 1
ATOM 2305 O O . ALA B 1 121 ? -2.58 -4.824 -2.195 1 92.19 121 ALA B O 1
ATOM 2306 N N . ALA B 1 122 ? -0.57 -5.527 -1.648 1 89.25 122 ALA B N 1
ATOM 2307 C CA . ALA B 1 122 ? -0.837 -5.406 -0.218 1 89.25 122 ALA B CA 1
ATOM 2308 C C . ALA B 1 122 ? -0.417 -4.035 0.303 1 89.25 122 ALA B C 1
ATOM 2310 O O . ALA B 1 122 ? 0.536 -3.436 -0.203 1 89.25 122 ALA B O 1
ATOM 2311 N N . ILE B 1 123 ? -1.186 -3.523 1.24 1 79.44 123 ILE B N 1
ATOM 2312 C CA . ILE B 1 123 ? -0.896 -2.207 1.799 1 79.44 123 ILE B CA 1
ATOM 2313 C C . ILE B 1 123 ? 0.467 -2.229 2.488 1 79.44 123 ILE B C 1
ATOM 2315 O O . ILE B 1 123 ? 0.733 -3.092 3.326 1 79.44 123 ILE B O 1
ATOM 2319 N N . GLY B 1 124 ? 1.295 -1.354 2.139 1 74 124 GLY B N 1
ATOM 2320 C CA . GLY B 1 124 ? 2.611 -1.25 2.748 1 74 124 GLY B CA 1
ATOM 2321 C C . GLY B 1 124 ? 2.562 -0.815 4.199 1 74 124 GLY B C 1
ATOM 2322 O O . GLY B 1 124 ? 1.73 0.013 4.578 1 74 124 GLY B O 1
ATOM 2323 N N . GLY B 1 125 ? 3.465 -1.38 5.02 1 74.62 125 GLY B N 1
ATOM 2324 C CA . GLY B 1 125 ? 3.555 -0.994 6.418 1 74.62 125 GLY B CA 1
ATOM 2325 C C . GLY B 1 125 ? 2.486 -1.639 7.281 1 74.62 125 GLY B C 1
ATOM 2326 O O . GLY B 1 125 ? 2.322 -1.273 8.445 1 74.62 125 GLY B O 1
ATOM 2327 N N . ALA B 1 126 ? 1.817 -2.529 6.688 1 78.75 126 ALA B N 1
ATOM 2328 C CA . ALA B 1 126 ? 0.735 -3.178 7.422 1 78.75 126 ALA B CA 1
ATOM 2329 C C . ALA B 1 126 ? 1.082 -4.629 7.742 1 78.75 126 ALA B C 1
ATOM 2331 O O . ALA B 1 126 ? 0.217 -5.508 7.688 1 78.75 126 ALA B O 1
ATOM 2332 N N . GLY B 1 127 ? 2.281 -4.895 8.039 1 80 127 GLY B N 1
ATOM 2333 C CA . GLY B 1 127 ? 2.715 -6.258 8.297 1 80 127 GLY B CA 1
ATOM 2334 C C . GLY B 1 127 ? 1.93 -6.934 9.406 1 80 127 GLY B C 1
ATOM 2335 O O . GLY B 1 127 ? 1.472 -8.07 9.25 1 80 127 GLY B O 1
ATOM 2336 N N . ALA B 1 128 ? 1.75 -6.23 10.484 1 76.88 128 ALA B N 1
ATOM 2337 C CA . ALA B 1 128 ? 1.019 -6.785 11.617 1 76.88 128 ALA B CA 1
ATOM 2338 C C . ALA B 1 128 ? -0.451 -7.004 11.273 1 76.88 128 ALA B C 1
ATOM 2340 O O . ALA B 1 128 ? -1.04 -8.023 11.648 1 76.88 128 ALA B O 1
ATOM 2341 N N . TYR B 1 129 ? -1.034 -6.066 10.602 1 81.62 129 TYR B N 1
ATOM 2342 C CA . TYR B 1 129 ? -2.412 -6.207 10.141 1 81.62 129 TYR B CA 1
ATOM 2343 C C . TYR B 1 129 ? -2.572 -7.449 9.273 1 81.62 129 TYR B C 1
ATOM 2345 O O . TYR B 1 129 ? -3.508 -8.227 9.461 1 81.62 129 TYR B O 1
ATOM 2353 N N . ILE B 1 130 ? -1.634 -7.598 8.398 1 89.56 130 ILE B N 1
ATOM 2354 C CA . ILE B 1 130 ? -1.7 -8.734 7.48 1 89.56 130 ILE B CA 1
ATOM 2355 C C . ILE B 1 130 ? -1.569 -10.031 8.266 1 89.56 130 ILE B C 1
ATOM 2357 O O . ILE B 1 130 ? -2.322 -10.984 8.031 1 89.56 130 ILE B O 1
ATOM 2361 N N . SER B 1 131 ? -0.688 -10.047 9.203 1 90.69 131 SER B N 1
ATOM 2362 C CA . SER B 1 131 ? -0.497 -11.227 10.031 1 90.69 131 SER B CA 1
ATOM 2363 C C . SER B 1 131 ? -1.777 -11.602 10.773 1 90.69 131 SER B C 1
ATOM 2365 O O . SER B 1 131 ? -2.076 -12.781 10.961 1 90.69 131 SER B O 1
ATOM 2367 N N . ASN B 1 132 ? -2.529 -10.617 11.156 1 87.88 132 ASN B N 1
ATOM 2368 C CA . ASN B 1 132 ? -3.764 -10.844 11.898 1 87.88 132 ASN B CA 1
ATOM 2369 C C . ASN B 1 132 ? -4.824 -11.508 11.023 1 87.88 132 ASN B C 1
ATOM 2371 O O . ASN B 1 132 ? -5.734 -12.164 11.531 1 87.88 132 ASN B O 1
ATOM 2375 N N . SER B 1 133 ? -4.738 -11.297 9.773 1 91.62 133 SER B N 1
ATOM 2376 C CA . SER B 1 133 ? -5.695 -11.898 8.852 1 91.62 133 SER B CA 1
ATOM 2377 C C . SER B 1 133 ? -5.34 -13.352 8.562 1 91.62 133 SER B C 1
ATOM 2379 O O . SER B 1 133 ? -6.141 -14.086 7.973 1 91.62 133 SER B O 1
ATOM 2381 N N . ILE B 1 134 ? -4.148 -13.703 8.922 1 95.44 134 ILE B N 1
ATOM 2382 C CA . ILE B 1 134 ? -3.701 -15.078 8.703 1 95.44 134 ILE B CA 1
ATOM 2383 C C . ILE B 1 134 ? -4.078 -15.938 9.898 1 95.44 134 ILE B C 1
ATOM 2385 O O . ILE B 1 134 ? -3.58 -15.727 11.008 1 95.44 134 ILE B O 1
ATOM 2389 N N . LYS B 1 135 ? -4.836 -16.938 9.664 1 96.62 135 LYS B N 1
ATOM 2390 C CA . LYS B 1 135 ? -5.434 -17.719 10.75 1 96.62 135 LYS B CA 1
ATOM 2391 C C . LYS B 1 135 ? -4.715 -19.047 10.93 1 96.62 135 LYS B C 1
ATOM 2393 O O . LYS B 1 135 ? -4.844 -19.688 11.977 1 96.62 135 LYS B O 1
ATOM 2398 N N . SER B 1 136 ? -4.016 -19.484 9.953 1 97.81 136 SER B N 1
ATOM 2399 C CA . SER B 1 136 ? -3.182 -20.688 10.016 1 97.81 136 SER B CA 1
ATOM 2400 C C . SER B 1 136 ? -1.959 -20.547 9.117 1 97.81 136 SER B C 1
ATOM 2402 O O . SER B 1 136 ? -1.991 -19.828 8.117 1 97.81 136 SER B O 1
ATOM 2404 N N . CYS B 1 137 ? -0.963 -21.203 9.461 1 97.81 137 CYS B N 1
ATOM 2405 C CA . CYS B 1 137 ? 0.303 -21.156 8.734 1 97.81 137 CYS B CA 1
ATOM 2406 C C . CYS B 1 137 ? 1.076 -22.453 8.922 1 97.81 137 CYS B C 1
ATOM 2408 O O . CYS B 1 137 ? 1.396 -22.844 10.055 1 97.81 137 CYS B O 1
ATOM 2410 N N . GLU B 1 138 ? 1.351 -23.078 7.816 1 97.31 138 GLU B N 1
ATOM 2411 C CA . GLU B 1 138 ? 2.076 -24.344 7.836 1 97.31 138 GLU B CA 1
ATOM 2412 C C . GLU B 1 138 ? 3.162 -24.375 6.766 1 97.31 138 GLU B C 1
ATOM 2414 O O . GLU B 1 138 ? 2.9 -24.062 5.598 1 97.31 138 GLU B O 1
ATOM 2419 N N . ILE B 1 139 ? 4.363 -24.719 7.195 1 97.5 139 ILE B N 1
ATOM 2420 C CA . ILE B 1 139 ? 5.398 -24.953 6.191 1 97.5 139 ILE B CA 1
ATOM 2421 C C . ILE B 1 139 ? 5.121 -26.25 5.441 1 97.5 139 ILE B C 1
ATOM 2423 O O . ILE B 1 139 ? 5.012 -27.312 6.051 1 97.5 139 ILE B O 1
ATOM 2427 N N . ILE B 1 140 ? 5.09 -26.156 4.125 1 98 140 ILE B N 1
ATOM 2428 C CA . ILE B 1 140 ? 4.723 -27.359 3.393 1 98 140 ILE B CA 1
ATOM 2429 C C . ILE B 1 140 ? 5.887 -27.812 2.51 1 98 140 ILE B C 1
ATOM 2431 O O . ILE B 1 140 ? 5.898 -28.938 2 1 98 140 ILE B O 1
ATOM 2435 N N . ALA B 1 141 ? 6.848 -26.891 2.285 1 97.75 141 ALA B N 1
ATOM 2436 C CA . ALA B 1 141 ? 7.996 -27.281 1.462 1 97.75 141 ALA B CA 1
ATOM 2437 C C . ALA B 1 141 ? 9.188 -26.359 1.719 1 97.75 141 ALA B C 1
ATOM 2439 O O . ALA B 1 141 ? 9.016 -25.188 2.082 1 97.75 141 ALA B O 1
ATOM 2440 N N . TYR B 1 142 ? 10.398 -26.891 1.558 1 97.62 142 TYR B N 1
ATOM 2441 C CA . TYR B 1 142 ? 11.672 -26.188 1.541 1 97.62 142 TYR B CA 1
ATOM 2442 C C . TYR B 1 142 ? 11.953 -25.547 2.896 1 97.62 142 TYR B C 1
ATOM 2444 O O . TYR B 1 142 ? 12.305 -24.375 2.977 1 97.62 142 TYR B O 1
ATOM 2452 N N . GLU B 1 143 ? 11.781 -26.219 3.928 1 96.75 143 GLU B N 1
ATOM 2453 C CA . GLU B 1 143 ? 12.008 -25.75 5.293 1 96.75 143 GLU B CA 1
ATOM 2454 C C . GLU B 1 143 ? 13.398 -25.141 5.445 1 96.75 143 GLU B C 1
ATOM 2456 O O . GLU B 1 143 ? 13.594 -24.203 6.215 1 96.75 143 GLU B O 1
ATOM 2461 N N . ASP B 1 144 ? 14.258 -25.609 4.684 1 97.25 144 ASP B N 1
ATOM 2462 C CA . ASP B 1 144 ? 15.648 -25.188 4.758 1 97.25 144 ASP B CA 1
ATOM 2463 C C . ASP B 1 144 ? 15.812 -23.734 4.301 1 97.25 144 ASP B C 1
ATOM 2465 O O . ASP B 1 144 ? 16.828 -23.109 4.578 1 97.25 144 ASP B O 1
ATOM 2469 N N . LEU B 1 145 ? 14.852 -23.156 3.664 1 97.19 145 LEU B N 1
ATOM 2470 C CA . LEU B 1 145 ? 14.938 -21.797 3.158 1 97.19 145 LEU B CA 1
ATOM 2471 C C . LEU B 1 145 ? 14.516 -20.797 4.227 1 97.19 145 LEU B C 1
ATOM 2473 O O . LEU B 1 145 ? 14.5 -19.578 3.98 1 97.19 145 LEU B O 1
ATOM 2477 N N . GLY B 1 146 ? 14.102 -21.281 5.387 1 95.06 146 GLY B N 1
ATOM 2478 C CA . GLY B 1 146 ? 13.742 -20.375 6.461 1 95.06 146 GLY B CA 1
ATOM 2479 C C . GLY B 1 146 ? 12.555 -19.484 6.121 1 95.06 146 GLY B C 1
ATOM 2480 O O . GLY B 1 146 ? 11.484 -19.984 5.77 1 95.06 146 GLY B O 1
ATOM 2481 N N . ALA B 1 147 ? 12.758 -18.203 6.113 1 93.25 147 ALA B N 1
ATOM 2482 C CA . ALA B 1 147 ? 11.688 -17.234 5.859 1 93.25 147 ALA B CA 1
ATOM 2483 C C . ALA B 1 147 ? 11.125 -17.406 4.449 1 93.25 147 ALA B C 1
ATOM 2485 O O . ALA B 1 147 ? 9.992 -17 4.176 1 93.25 147 ALA B O 1
ATOM 2486 N N . GLU B 1 148 ? 11.859 -18.031 3.557 1 95.44 148 GLU B N 1
ATOM 2487 C CA . GLU B 1 148 ? 11.414 -18.141 2.17 1 95.44 148 GLU B CA 1
ATOM 2488 C C . GLU B 1 148 ? 10.812 -19.516 1.902 1 95.44 148 GLU B C 1
ATOM 2490 O O . GLU B 1 148 ? 10.477 -19.844 0.761 1 95.44 148 GLU B O 1
ATOM 2495 N N . ALA B 1 149 ? 10.727 -20.344 2.924 1 97.38 149 ALA B N 1
ATOM 2496 C CA . ALA B 1 149 ? 10.031 -21.625 2.762 1 97.38 149 ALA B CA 1
ATOM 2497 C C . ALA B 1 149 ? 8.617 -21.422 2.23 1 97.38 149 ALA B C 1
ATOM 2499 O O . ALA B 1 149 ? 8.016 -20.359 2.436 1 97.38 149 ALA B O 1
ATOM 2500 N N . ILE B 1 150 ? 8.141 -22.391 1.561 1 98.31 150 ILE B N 1
ATOM 2501 C CA . ILE B 1 150 ? 6.758 -22.312 1.09 1 98.31 150 ILE B CA 1
ATOM 2502 C C . ILE B 1 150 ? 5.801 -22.641 2.232 1 98.31 150 ILE B C 1
ATOM 2504 O O . ILE B 1 150 ? 5.902 -23.703 2.844 1 98.31 150 ILE B O 1
ATOM 2508 N N . ARG B 1 151 ? 4.922 -21.734 2.498 1 98.31 151 ARG B N 1
ATOM 2509 C CA . ARG B 1 151 ? 3.898 -21.922 3.52 1 98.31 151 ARG B CA 1
ATOM 2510 C C . ARG B 1 151 ? 2.504 -21.938 2.9 1 98.31 151 ARG B C 1
ATOM 2512 O O . ARG B 1 151 ? 2.232 -21.219 1.94 1 98.31 151 ARG B O 1
ATOM 2519 N N . LYS B 1 152 ? 1.706 -22.828 3.408 1 98.62 152 LYS B N 1
ATOM 2520 C CA . LYS B 1 152 ? 0.261 -22.75 3.211 1 98.62 152 LYS B CA 1
ATOM 2521 C C . LYS B 1 152 ? -0.405 -21.938 4.312 1 98.62 152 LYS B C 1
ATOM 2523 O O . LYS B 1 152 ? -0.311 -22.281 5.492 1 98.62 152 LYS B O 1
ATOM 2528 N N . ILE B 1 153 ? -1.041 -20.875 3.938 1 98.31 153 ILE B N 1
ATOM 2529 C CA . ILE B 1 153 ? -1.692 -20.016 4.934 1 98.31 153 ILE B CA 1
ATOM 2530 C C . ILE B 1 153 ? -3.184 -19.922 4.621 1 98.31 153 ILE B C 1
ATOM 2532 O O . ILE B 1 153 ? -3.594 -20.031 3.463 1 98.31 153 ILE B O 1
ATOM 2536 N N . VAL B 1 154 ? -3.943 -19.797 5.656 1 98.56 154 VAL B N 1
ATOM 2537 C CA . VAL B 1 154 ? -5.363 -19.484 5.535 1 98.56 154 VAL B CA 1
ATOM 2538 C C . VAL B 1 154 ? -5.621 -18.047 5.969 1 98.56 154 VAL B C 1
ATOM 2540 O O . VAL B 1 154 ? -5.293 -17.656 7.09 1 98.56 154 VAL B O 1
ATOM 2543 N N . VAL B 1 155 ? -6.141 -17.281 5.074 1 97.44 155 VAL B N 1
ATOM 2544 C CA . VAL B 1 155 ? -6.395 -15.883 5.375 1 97.44 155 VAL B CA 1
ATOM 2545 C C . VAL B 1 155 ? -7.898 -15.633 5.469 1 97.44 155 VAL B C 1
ATOM 2547 O O . VAL B 1 155 ? -8.688 -16.312 4.812 1 97.44 155 VAL B O 1
ATOM 2550 N N . GLU B 1 156 ? -8.242 -14.695 6.285 1 96.06 156 GLU B N 1
ATOM 2551 C CA . GLU B 1 156 ? -9.617 -14.242 6.441 1 96.06 156 GLU B CA 1
ATOM 2552 C C . GLU B 1 156 ? -9.727 -12.734 6.246 1 96.06 156 GLU B C 1
ATOM 2554 O O . GLU B 1 156 ? -9.117 -11.961 6.988 1 96.06 156 GLU B O 1
ATOM 2559 N N . ASP B 1 157 ? -10.445 -12.32 5.199 1 91.69 157 ASP B N 1
ATOM 2560 C CA . ASP B 1 157 ? -10.805 -10.938 4.93 1 91.69 157 ASP B CA 1
ATOM 2561 C C . ASP B 1 157 ? -9.562 -10.062 4.777 1 91.69 157 ASP B C 1
ATOM 2563 O O . ASP B 1 157 ? -9.492 -8.969 5.34 1 91.69 157 ASP B O 1
ATOM 2567 N N . LEU B 1 158 ? -8.562 -10.594 4.148 1 92.25 158 LEU B N 1
ATOM 2568 C CA . LEU B 1 158 ? -7.371 -9.812 3.836 1 92.25 158 LEU B CA 1
ATOM 2569 C C . LEU B 1 158 ? -7.668 -8.773 2.768 1 92.25 158 LEU B C 1
ATOM 2571 O O . LEU B 1 158 ? -8.062 -9.109 1.649 1 92.25 158 LEU B O 1
ATOM 2575 N N . LYS B 1 159 ? -7.496 -7.578 3.062 1 88 159 LYS B N 1
ATOM 2576 C CA . LYS B 1 159 ? -7.77 -6.488 2.129 1 88 159 LYS B CA 1
ATOM 2577 C C . LYS B 1 159 ? -6.59 -6.258 1.189 1 88 159 LYS B C 1
ATOM 2579 O O . LYS B 1 159 ? -5.449 -6.148 1.635 1 88 159 LYS B O 1
ATOM 2584 N N . LEU B 1 160 ? -6.84 -6.203 -0.106 1 91.56 160 LEU B N 1
ATOM 2585 C CA . LEU B 1 160 ? -5.844 -6.008 -1.153 1 91.56 160 LEU B CA 1
ATOM 2586 C C . LEU B 1 160 ? -6.375 -5.086 -2.246 1 91.56 160 LEU B C 1
ATOM 2588 O O . LEU B 1 160 ? -7.59 -4.926 -2.391 1 91.56 160 LEU B O 1
ATOM 2592 N N . THR B 1 161 ? -5.512 -4.547 -2.945 1 88.31 161 THR B N 1
ATOM 2593 C CA . THR B 1 161 ? -5.855 -3.734 -4.109 1 88.31 161 THR B CA 1
ATOM 2594 C C . THR B 1 161 ? -5.449 -4.438 -5.398 1 88.31 161 THR B C 1
ATOM 2596 O O . THR B 1 161 ? -4.348 -4.984 -5.492 1 88.31 161 THR B O 1
ATOM 2599 N N . VAL B 1 162 ? -6.336 -4.418 -6.355 1 92.56 162 VAL B N 1
ATOM 2600 C CA . VAL B 1 162 ? -5.973 -4.945 -7.668 1 92.56 162 VAL B CA 1
ATOM 2601 C C . VAL B 1 162 ? -5.047 -3.965 -8.383 1 92.56 162 VAL B C 1
ATOM 2603 O O . VAL B 1 162 ? -5.504 -2.967 -8.945 1 92.56 162 VAL B O 1
ATOM 2606 N N . ALA B 1 163 ? -3.834 -4.266 -8.383 1 91.88 163 ALA B N 1
ATOM 2607 C CA . ALA B 1 163 ? -2.844 -3.383 -8.992 1 91.88 163 ALA B CA 1
ATOM 2608 C C . ALA B 1 163 ? -2.807 -3.562 -10.508 1 91.88 163 ALA B C 1
ATOM 2610 O O . ALA B 1 163 ? -2.643 -2.592 -11.25 1 91.88 163 ALA B O 1
ATOM 2611 N N . ILE B 1 164 ? -2.879 -4.766 -10.93 1 94.69 164 ILE B N 1
ATOM 2612 C CA . ILE B 1 164 ? -2.969 -5.109 -12.344 1 94.69 164 ILE B CA 1
ATOM 2613 C C . ILE B 1 164 ? -4.066 -6.148 -12.555 1 94.69 164 ILE B C 1
ATOM 2615 O O . ILE B 1 164 ? -4.055 -7.211 -11.93 1 94.69 164 ILE B O 1
ATOM 2619 N N . ASP B 1 165 ? -5.012 -5.809 -13.398 1 96.81 165 ASP B N 1
ATOM 2620 C CA . ASP B 1 165 ? -6.117 -6.738 -13.617 1 96.81 165 ASP B CA 1
ATOM 2621 C C . ASP B 1 165 ? -5.816 -7.691 -14.766 1 96.81 165 ASP B C 1
ATOM 2623 O O . ASP B 1 165 ? -4.723 -7.656 -15.344 1 96.81 165 ASP B O 1
ATOM 2627 N N . SER B 1 166 ? -6.703 -8.633 -15.102 1 98.12 166 SER B N 1
ATOM 2628 C CA . SER B 1 166 ? -6.449 -9.711 -16.062 1 98.12 166 SER B CA 1
ATOM 2629 C C . SER B 1 166 ? -6.434 -9.18 -17.484 1 98.12 166 SER B C 1
ATOM 2631 O O . SER B 1 166 ? -6.098 -9.914 -18.422 1 98.12 166 SER B O 1
ATOM 2633 N N . TYR B 1 167 ? -6.707 -7.895 -17.672 1 97 167 TYR B N 1
ATOM 2634 C CA . TYR B 1 167 ? -6.727 -7.281 -19 1 97 167 TYR B CA 1
ATOM 2635 C C . TYR B 1 167 ? -5.469 -6.453 -19.234 1 97 167 TYR B C 1
ATOM 2637 O O . TYR B 1 167 ? -5.262 -5.922 -20.328 1 97 167 TYR B O 1
ATOM 2645 N N . GLY B 1 168 ? -4.652 -6.297 -18.172 1 95.81 168 GLY B N 1
ATOM 2646 C CA . GLY B 1 168 ? -3.389 -5.594 -18.328 1 95.81 168 GLY B CA 1
ATOM 2647 C C . GLY B 1 168 ? -3.439 -4.16 -17.828 1 95.81 168 GLY B C 1
ATOM 2648 O O . GLY B 1 168 ? -2.441 -3.439 -17.906 1 95.81 168 GLY B O 1
ATOM 2649 N N . ASN B 1 169 ? -4.668 -3.688 -17.375 1 91.94 169 ASN B N 1
ATOM 2650 C CA . ASN B 1 169 ? -4.707 -2.381 -16.734 1 91.94 169 ASN B CA 1
ATOM 2651 C C . ASN B 1 169 ? -3.83 -2.346 -15.477 1 91.94 169 ASN B C 1
ATOM 2653 O O . ASN B 1 169 ? -3.859 -3.275 -14.672 1 91.94 169 ASN B O 1
ATOM 2657 N N . ASN B 1 170 ? -3.09 -1.3 -15.32 1 90.75 170 ASN B N 1
ATOM 2658 C CA . ASN B 1 170 ? -1.955 -1.272 -14.406 1 90.75 170 ASN B CA 1
ATOM 2659 C C . ASN B 1 170 ? -1.888 0.043 -13.633 1 90.75 170 ASN B C 1
ATOM 2661 O O . ASN B 1 170 ? -1.662 1.102 -14.219 1 90.75 170 ASN B O 1
ATOM 2665 N N . ILE B 1 171 ? -1.96 -0.037 -12.375 1 83.69 171 ILE B N 1
ATOM 2666 C CA . ILE B 1 171 ? -2.016 1.154 -11.531 1 83.69 171 ILE B CA 1
ATOM 2667 C C . ILE B 1 171 ? -0.682 1.896 -11.602 1 83.69 171 ILE B C 1
ATOM 2669 O O . ILE B 1 171 ? -0.629 3.111 -11.391 1 83.69 171 ILE B O 1
ATOM 2673 N N . TYR B 1 172 ? 0.33 1.169 -11.852 1 83.25 172 TYR B N 1
ATOM 2674 C CA . TYR B 1 172 ? 1.668 1.749 -11.852 1 83.25 172 TYR B CA 1
ATOM 2675 C C . TYR B 1 172 ? 1.938 2.482 -13.164 1 83.25 172 TYR B C 1
ATOM 2677 O O . TYR B 1 172 ? 2.949 3.178 -13.297 1 83.25 172 TYR B O 1
ATOM 2685 N N . GLU B 1 173 ? 1.137 2.348 -14.18 1 76.88 173 GLU B N 1
ATOM 2686 C CA . GLU B 1 173 ? 1.304 2.994 -15.477 1 76.88 173 GLU B CA 1
ATOM 2687 C C . GLU B 1 173 ? 0.179 3.99 -15.75 1 76.88 173 GLU B C 1
ATOM 2689 O O . GLU B 1 173 ? 0.244 4.766 -16.703 1 76.88 173 GLU B O 1
ATOM 2694 N N . GLN B 1 174 ? -1.062 3.982 -15.273 1 59.66 174 GLN B N 1
ATOM 2695 C CA . GLN B 1 174 ? -2.227 4.801 -15.602 1 59.66 174 GLN B CA 1
ATOM 2696 C C . GLN B 1 174 ? -1.903 6.285 -15.484 1 59.66 174 GLN B C 1
ATOM 2698 O O . GLN B 1 174 ? -2.539 7.117 -16.141 1 59.66 174 GLN B O 1
ATOM 2703 N N . GLY B 1 175 ? -0.846 6.777 -14.938 1 49.75 175 GLY B N 1
ATOM 2704 C CA . GLY B 1 175 ? -0.586 8.203 -15.086 1 49.75 175 GLY B CA 1
ATOM 2705 C C . GLY B 1 175 ? -0.011 8.562 -16.438 1 49.75 175 GLY B C 1
ATOM 2706 O O . GLY B 1 175 ? 0.159 9.742 -16.766 1 49.75 175 GLY B O 1
ATOM 2707 N N . ARG B 1 176 ? 0.408 7.605 -17.188 1 40.88 176 ARG B N 1
ATOM 2708 C CA . ARG B 1 176 ? 0.975 7.996 -18.484 1 40.88 176 ARG B CA 1
ATOM 2709 C C . ARG B 1 176 ? -0.124 8.281 -19.5 1 40.88 176 ARG B C 1
ATOM 2711 O O . ARG B 1 176 ? -0.78 7.355 -19.984 1 40.88 176 ARG B O 1
ATOM 2718 N N . ALA B 1 177 ? -0.952 9.117 -19.312 1 35.75 177 ALA B N 1
ATOM 2719 C CA . ALA B 1 177 ? -1.767 9.508 -20.469 1 35.75 177 ALA B CA 1
ATOM 2720 C C . ALA B 1 177 ? -0.95 9.477 -21.75 1 35.75 177 ALA B C 1
ATOM 2722 O O . ALA B 1 177 ? 0.149 10.031 -21.812 1 35.75 177 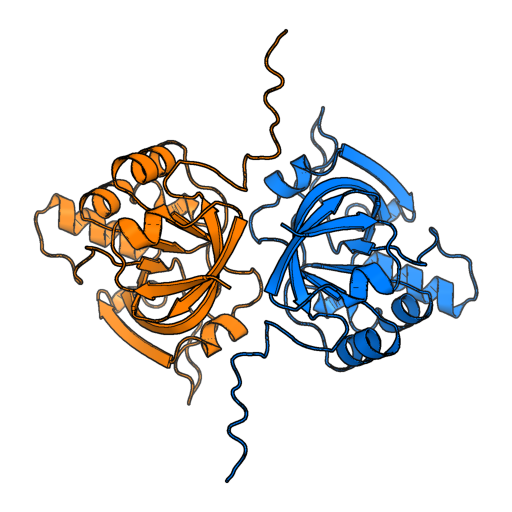ALA B O 1
ATOM 2723 N N . ILE B 1 178 ? -1.256 8.641 -22.688 1 30.66 178 ILE B N 1
ATOM 2724 C CA . ILE B 1 178 ? -0.859 8.602 -24.094 1 30.66 178 ILE B CA 1
ATOM 2725 C C . ILE B 1 178 ? -0.904 10.008 -24.688 1 30.66 178 ILE B C 1
ATOM 2727 O O . ILE B 1 178 ? -1.978 10.602 -24.812 1 30.66 178 ILE B O 1
ATOM 2731 N N . TYR B 1 179 ? -0.1 10.812 -24.391 1 26.78 179 TYR B N 1
ATOM 2732 C CA . TYR B 1 179 ? 0.074 11.859 -25.391 1 26.78 179 TYR B CA 1
ATOM 2733 C C . TYR B 1 179 ? 0.137 11.273 -26.781 1 26.78 179 TYR B C 1
ATOM 2735 O O . TYR B 1 179 ? 1.182 10.773 -27.219 1 26.78 179 TYR B O 1
ATOM 2743 N N . GLU B 1 180 ? -0.716 10.406 -27.172 1 26.92 180 GLU B N 1
ATOM 2744 C CA . GLU B 1 180 ? -0.772 10.211 -28.609 1 26.92 180 GLU B CA 1
ATOM 2745 C C . GLU B 1 180 ? -0.75 11.547 -29.344 1 26.92 180 GLU B C 1
ATOM 2747 O O . GLU B 1 180 ? -1.381 12.516 -28.906 1 26.92 180 GLU B O 1
ATOM 2752 N N . CYS B 1 181 ? 0.295 11.82 -30.219 1 22.38 181 CYS B N 1
ATOM 2753 C CA . CYS B 1 181 ? 0.539 12.711 -31.359 1 22.38 181 CYS B CA 1
ATOM 2754 C C . CYS B 1 181 ? -0.747 12.969 -32.125 1 22.38 181 CYS B C 1
ATOM 2756 O O . CYS B 1 181 ? -1.334 12.047 -32.688 1 22.38 181 CYS B O 1
ATOM 2758 N N . LYS B 1 182 ? -1.536 13.867 -31.688 1 20.64 182 LYS B N 1
ATOM 2759 C CA . LYS B 1 182 ? -2.143 14.477 -32.875 1 20.64 182 LYS B CA 1
ATOM 2760 C C . LYS B 1 182 ? -1.108 15.258 -33.656 1 20.64 182 LYS B C 1
ATOM 2762 O O . LYS B 1 182 ? -0.209 15.875 -33.094 1 20.64 182 LYS B O 1
#

InterPro domains:
  IPR004647 Fe-S hydro-lyase, tartrate dehydratase beta-type, catalytic domain [PF05683] (2-174)
  IPR004647 Fe-S hydro-lyase, tart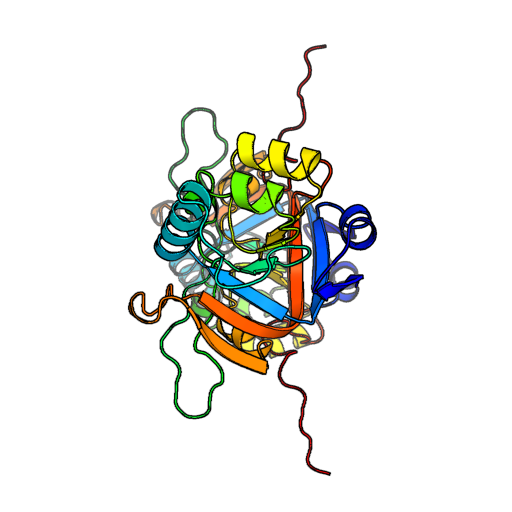rate dehydratase beta-type, catalytic domain [TIGR00723] (12-174)
  IPR036660 Fe-S hydro-lyase, tartrate dehydratase beta-type, catalytic domain superfamily [G3DSA:3.20.130.10] (1-174)
  IPR036660 Fe-S hydro-lyase, tartrate dehydratase beta-type, catalytic domain superfamily [SSF117457] (4-173)

Radius of gyration: 21.2 Å; Cα contacts (8 Å, |Δi|>4): 890; chains: 2; bounding box: 38×65×59 Å

Sequence (364 aa):
MIKITTPVNEIDIAKLNCGDTISLSGILYTARDAAHKRLIDCINKGEELPFDVYGQGIYYVGPTPTKPGEVIGAAGPTTSYRMDDLTIPLLERGLRLMIGKGKRSDEVIEGMQKYGAVYLAAIGGAGAYISNSIKSCEIIAYEDLGAEAIRKIVVEDLKLTVAIDSYGNNIYEQGRAIYECKMIKITTPVNEIDIAKLNCGDTISLSGILYTARDAAHKRLIDCINKGEELPFDVYGQGIYYVGPTPTKPGEVIGAAGPTTSYRMDDLTIPLLERGLRLMIGKGKRSDEVIEGMQKYGAVYLAAIGGAGAYISNSIKSCEIIAYEDLGAEAIRKIVVEDLKLTVAIDSYGNNIYEQGRAIYECK